Protein 2WAG (pdb70)

Structure (mmCIF, N/CA/C/O backbone):
data_2WAG
#
_entry.id   2WAG
#
_cell.length_a   100.522
_cell.length_b   100.521
_cell.length_c   106.720
_cell.angle_alpha   90.00
_cell.angle_beta   90.00
_cell.angle_gamma   120.00
#
_symmetry.space_group_name_H-M   'P 61 2 2'
#
loop_
_entity.id
_entity.type
_entity.pdbx_description
1 polymer 'LYSOZYME, PUTATIVE'
2 non-polymer 'POLYETHYLENE GLYCOL (N=34)'
3 non-polymer 'SULFATE ION'
4 non-polymer GLYCEROL
5 non-polymer 'MAGNESIUM ION'
6 water water
#
loop_
_atom_site.group_PDB
_atom_site.id
_atom_site.type_symbol
_atom_site.label_atom_id
_atom_site.label_alt_id
_atom_site.label_comp_id
_atom_site.label_asym_id
_atom_site.label_entity_id
_atom_site.label_seq_id
_atom_site.pdbx_PDB_ins_code
_atom_site.Cartn_x
_atom_site.Cartn_y
_atom_site.Cartn_z
_atom_site.occupancy
_atom_site.B_iso_or_equiv
_atom_site.auth_seq_id
_atom_site.auth_comp_id
_atom_site.auth_asym_id
_atom_site.auth_atom_id
_atom_site.pdbx_PDB_model_num
ATOM 1 N N . GLY A 1 2 ? 19.211 30.929 27.191 1.00 9.37 2 GLY A N 1
ATOM 2 C CA . GLY A 1 2 ? 18.113 30.060 27.688 1.00 9.36 2 GLY A CA 1
ATOM 3 C C . GLY A 1 2 ? 16.817 30.545 27.090 1.00 9.03 2 GLY A C 1
ATOM 4 O O . GLY A 1 2 ? 16.810 31.416 26.207 1.00 11.02 2 GLY A O 1
ATOM 5 N N . SER A 1 3 ? 15.722 29.974 27.557 1.00 8.47 3 SER A N 1
ATOM 6 C CA . SER A 1 3 ? 14.431 30.174 26.902 1.00 8.70 3 SER A CA 1
ATOM 7 C C . SER A 1 3 ? 13.433 30.827 27.833 1.00 8.90 3 SER A C 1
ATOM 8 O O . SER A 1 3 ? 13.230 30.334 28.959 1.00 9.95 3 SER A O 1
ATOM 11 N N . SER A 1 4 ? 12.788 31.892 27.361 1.00 8.66 4 SER A N 1
ATOM 12 C CA . SER A 1 4 ? 11.681 32.512 28.083 1.00 8.61 4 SER A CA 1
ATOM 13 C C . SER A 1 4 ? 10.355 31.895 27.667 1.00 8.84 4 SER A C 1
ATOM 14 O O . SER A 1 4 ? 10.194 31.475 26.511 1.00 9.71 4 SER A O 1
ATOM 17 N N . HIS A 1 5 ? 9.369 31.885 28.573 1.00 9.22 5 HIS A N 1
ATOM 18 C CA . HIS A 1 5 ? 8.010 31.505 28.167 1.00 10.15 5 HIS A CA 1
ATOM 19 C C . HIS A 1 5 ? 7.294 32.628 27.444 1.00 11.01 5 HIS A C 1
ATOM 20 O O . HIS A 1 5 ? 6.256 32.381 26.842 1.00 12.57 5 HIS A O 1
ATOM 27 N N . HIS A 1 6 ? 7.839 33.839 27.484 1.00 10.70 6 HIS A N 1
ATOM 28 C CA . HIS A 1 6 ? 7.271 34.946 26.702 1.00 11.79 6 HIS A CA 1
ATOM 29 C C . HIS A 1 6 ? 7.630 34.802 25.238 1.00 12.83 6 HIS A C 1
ATOM 30 O O . HIS A 1 6 ? 8.668 34.243 24.899 1.00 15.02 6 HIS A O 1
ATOM 37 N N . HIS A 1 7 ? 6.788 35.353 24.377 1.00 13.65 7 HIS A N 1
ATOM 38 C CA . HIS A 1 7 ? 7.060 35.363 22.950 1.00 14.11 7 HIS A CA 1
ATOM 39 C C . HIS A 1 7 ? 7.171 36.792 22.453 1.00 13.96 7 HIS A C 1
ATOM 40 O O . HIS A 1 7 ? 6.564 37.718 22.990 1.00 15.83 7 HIS A O 1
ATOM 47 N N . HIS A 1 8 ? 7.938 36.973 21.385 1.00 12.93 8 HIS A N 1
ATOM 48 C CA . HIS A 1 8 ? 7.966 38.249 20.687 1.00 12.28 8 HIS A CA 1
ATOM 49 C C . HIS A 1 8 ? 6.848 38.171 19.646 1.00 12.87 8 HIS A C 1
ATOM 50 O O . HIS A 1 8 ? 6.709 37.172 18.932 1.00 13.56 8 HIS A O 1
ATOM 57 N N . HIS A 1 9 ? 6.016 39.198 19.612 1.00 13.70 9 HIS A N 1
ATOM 58 C CA . HIS A 1 9 ? 4.857 39.207 18.716 1.00 13.53 9 HIS A CA 1
ATOM 59 C C . HIS A 1 9 ? 5.048 40.225 17.610 1.00 13.70 9 HIS A C 1
ATOM 60 O O . HIS A 1 9 ? 5.833 41.168 17.751 1.00 15.94 9 HIS A O 1
ATOM 67 N N . HIS A 1 10 ? 4.349 40.035 16.501 1.00 12.95 10 HIS A N 1
ATOM 68 C CA . HIS A 1 10 ? 4.366 41.070 15.473 1.00 12.45 10 HIS A CA 1
ATOM 69 C C . HIS A 1 10 ? 3.459 42.241 15.864 1.00 12.77 10 HIS A C 1
ATOM 70 O O . HIS A 1 10 ? 2.498 42.085 16.625 1.00 13.79 10 HIS A O 1
ATOM 77 N N . MET A 1 11 ? 3.781 43.421 15.354 1.00 12.34 11 MET A N 1
ATOM 78 C CA . MET A 1 11 ? 2.943 44.606 15.557 1.00 12.83 11 MET A CA 1
ATOM 79 C C . MET A 1 11 ? 1.567 44.348 14.963 1.00 13.1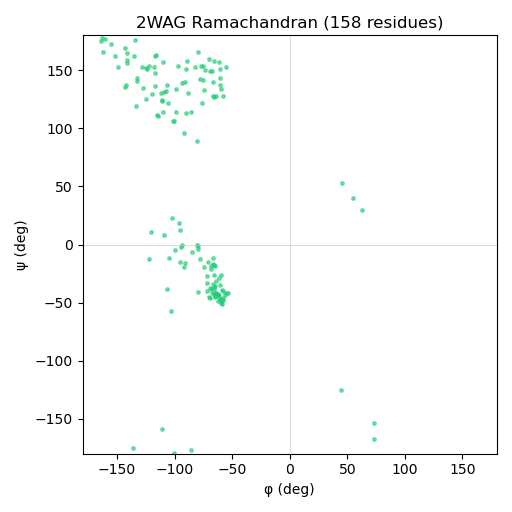4 11 MET A C 1
ATOM 80 O O . MET A 1 11 ? 1.422 43.696 13.925 1.00 13.47 11 MET A O 1
ATOM 85 N N . ASP A 1 12 ? 0.545 44.869 15.634 1.00 14.38 12 ASP A N 1
ATOM 86 C CA . ASP A 1 12 ? -0.833 44.571 15.256 1.00 15.48 12 ASP A CA 1
ATOM 87 C C . ASP A 1 12 ? -1.197 45.026 13.842 1.00 15.20 12 ASP A C 1
ATOM 88 O O . ASP A 1 12 ? -2.043 44.419 13.201 1.00 16.85 12 ASP A O 1
ATOM 93 N N . ARG A 1 13 ? -0.557 46.083 13.347 1.00 14.75 13 ARG A N 1
ATOM 94 C CA . ARG A 1 13 ? -0.893 46.603 12.018 1.00 14.66 13 ARG A CA 1
ATOM 95 C C . ARG A 1 13 ? -0.570 45.654 10.859 1.00 14.67 13 ARG A C 1
ATOM 96 O O . ARG A 1 13 ? -1.050 45.865 9.746 1.00 16.55 13 ARG A O 1
ATOM 104 N N . TYR A 1 14 ? 0.276 44.649 11.095 1.00 13.37 14 TYR A N 1
ATOM 105 C CA . TYR A 1 14 ? 0.644 43.718 10.039 1.00 13.21 14 TYR A CA 1
ATOM 106 C C . TYR A 1 14 ? -0.164 42.455 10.196 1.00 14.06 14 TYR A C 1
ATOM 107 O O . TYR A 1 14 ? 0.107 41.647 11.090 1.00 16.04 14 TYR A O 1
ATOM 116 N N . GLU A 1 15 ? -1.144 42.267 9.325 1.00 13.28 15 GLU A N 1
ATOM 117 C CA . GLU A 1 15 ? -2.039 41.132 9.443 1.00 13.76 15 GLU A CA 1
ATOM 118 C C . GLU A 1 15 ? -1.755 39.945 8.555 1.00 12.42 15 GLU A C 1
ATOM 119 O O . GLU A 1 15 ? -2.447 38.944 8.643 1.00 14.34 15 GLU A O 1
ATOM 125 N N . ILE A 1 16 ? -0.781 40.050 7.665 1.00 10.44 16 ILE A N 1
ATOM 126 C CA . ILE A 1 16 ? -0.454 38.971 6.757 1.00 10.32 16 ILE A CA 1
ATOM 127 C C . ILE A 1 16 ? 0.790 38.260 7.296 1.00 9.08 16 ILE A C 1
ATOM 128 O O . ILE A 1 16 ? 1.913 38.779 7.223 1.00 9.26 16 ILE A O 1
ATOM 133 N N . LYS A 1 17 ? 0.566 37.064 7.838 1.00 8.60 17 LYS A N 1
ATOM 134 C CA A LYS A 1 17 ? 1.560 36.284 8.571 0.50 9.00 17 LYS A CA 1
ATOM 135 C CA B LYS A 1 17 ? 1.667 36.355 8.473 0.50 8.76 17 LYS A CA 1
ATOM 136 C C . LYS A 1 17 ? 1.955 35.037 7.785 1.00 8.55 17 LYS A C 1
ATOM 137 O O . LYS A 1 17 ? 1.136 34.497 7.033 1.00 9.72 17 LYS A O 1
ATOM 148 N N . GLY A 1 18 ? 3.171 34.546 7.987 1.00 7.69 18 GLY A N 1
ATOM 149 C CA . GLY A 1 18 ? 3.595 33.325 7.308 1.00 7.60 18 GLY A CA 1
ATOM 150 C C . GLY A 1 18 ? 4.820 32.721 7.935 1.00 7.21 18 GLY A C 1
ATOM 151 O O . GLY A 1 18 ? 5.406 33.292 8.839 1.00 8.91 18 GLY A O 1
ATOM 152 N N . VAL A 1 19 ? 5.204 31.575 7.440 1.00 7.62 19 VAL A N 1
ATOM 153 C CA . VAL A 1 19 ? 6.316 30.846 8.018 1.00 7.85 19 VAL A CA 1
ATOM 154 C C . VAL A 1 19 ? 7.485 30.705 7.062 1.00 7.03 19 VAL A C 1
ATOM 155 O O . VAL A 1 19 ? 7.338 30.907 5.914 1.00 7.76 19 VAL A O 1
ATOM 159 N N . ASP A 1 20 ? 8.642 30.363 7.630 1.00 7.19 20 ASP A N 1
ATOM 160 C CA . ASP A 1 20 ? 9.743 29.858 6.809 1.00 7.08 20 ASP A CA 1
ATOM 161 C C . ASP A 1 20 ? 10.256 28.621 7.510 1.00 6.94 20 ASP A C 1
ATOM 162 O O . ASP A 1 20 ? 10.271 28.587 8.739 1.00 8.16 20 ASP A O 1
ATOM 167 N N . VAL A 1 21 ? 10.601 27.603 6.732 1.00 7.32 21 VAL A N 1
ATOM 168 C CA . VAL A 1 21 ? 11.001 26.321 7.284 1.00 8.07 21 VAL A CA 1
ATOM 169 C C . VAL A 1 21 ? 12.145 25.705 6.503 1.00 7.68 21 VAL A C 1
ATOM 170 O O . VAL A 1 21 ? 12.359 26.025 5.321 1.00 7.88 21 VAL A O 1
ATOM 174 N N . ALA A 1 22 ? 12.851 24.798 7.172 1.00 7.48 22 ALA A N 1
ATOM 175 C CA . ALA A 1 22 ? 13.861 23.939 6.566 1.00 8.05 22 ALA A CA 1
ATOM 176 C C . ALA A 1 22 ? 13.637 22.544 7.123 1.00 8.96 22 ALA A C 1
ATOM 177 O O . ALA A 1 22 ? 12.670 22.304 7.876 1.00 8.77 22 ALA A O 1
ATOM 179 N N . SER A 1 23 ? 14.520 21.610 6.780 1.00 9.24 23 SER A N 1
ATOM 180 C CA . SER A 1 23 ? 14.309 20.240 7.235 1.00 10.02 23 SER A CA 1
ATOM 181 C C . SER A 1 23 ? 14.280 20.126 8.757 1.00 9.79 23 SER A C 1
ATOM 182 O O . SER A 1 23 ? 13.650 19.215 9.282 1.00 10.82 23 SER A O 1
ATOM 185 N N . TYR A 1 24 ? 14.940 21.056 9.455 1.00 9.67 24 TYR A N 1
ATOM 186 C CA . TYR A 1 24 ? 15.050 21.000 10.930 1.00 10.00 24 TYR A CA 1
ATOM 187 C C . TYR A 1 24 ? 13.702 21.153 11.601 1.00 9.89 24 TYR A C 1
ATOM 188 O O . TYR A 1 24 ? 13.577 20.817 12.768 1.00 11.12 24 TYR A O 1
ATOM 197 N N . GLN A 1 25 ? 12.707 21.681 10.886 1.00 9.51 25 GLN A N 1
ATOM 198 C CA . GLN A 1 25 ? 11.353 21.788 11.418 1.00 9.50 25 GLN A CA 1
ATOM 199 C C . GLN A 1 25 ? 10.586 20.461 11.325 1.00 10.75 25 GLN A C 1
ATOM 200 O O . GLN A 1 25 ? 9.433 20.380 11.756 1.00 13.17 25 GLN A O 1
ATOM 206 N N . GLY A 1 26 ? 11.198 19.438 10.726 1.00 11.16 26 GLY A N 1
ATOM 207 C CA . GLY A 1 26 ? 10.587 18.101 10.709 1.00 12.59 26 GLY A CA 1
ATOM 208 C C . GLY A 1 26 ? 9.402 18.004 9.766 1.00 12.90 26 GLY A C 1
ATOM 209 O O . GLY A 1 26 ? 9.322 18.719 8.764 1.00 13.04 26 GLY A O 1
ATOM 210 N N . ASP A 1 27 ? 8.497 17.084 10.075 1.00 13.87 27 ASP A N 1
ATOM 211 C CA A ASP A 1 27 ? 7.314 16.813 9.268 0.50 14.75 27 ASP A CA 1
ATOM 212 C CA B ASP A 1 27 ? 7.309 16.832 9.261 0.50 15.05 27 ASP A CA 1
ATOM 213 C C . ASP A 1 27 ? 6.263 17.890 9.535 1.00 14.96 27 ASP A C 1
ATOM 214 O O . ASP A 1 27 ? 5.722 17.983 10.635 1.00 17.68 27 ASP A O 1
ATOM 223 N N . ILE A 1 28 ? 5.971 18.692 8.528 1.00 13.41 28 ILE A N 1
ATOM 224 C CA A ILE A 1 28 ? 5.029 19.779 8.689 0.50 13.17 28 ILE A CA 1
ATOM 225 C CA B ILE A 1 28 ? 5.040 19.802 8.654 0.50 13.11 28 ILE A CA 1
ATOM 226 C C . ILE A 1 28 ? 3.665 19.406 8.145 1.00 13.15 28 ILE A C 1
ATOM 227 O O . ILE A 1 28 ? 3.545 18.873 7.039 1.00 13.37 28 ILE A O 1
ATOM 236 N N . ASP A 1 29 ? 2.635 19.678 8.942 1.00 13.25 29 ASP A N 1
ATOM 237 C CA . ASP A 1 29 ? 1.266 19.486 8.515 1.00 13.43 29 ASP A CA 1
ATOM 238 C C . ASP A 1 29 ? 0.828 20.825 7.915 1.00 12.20 29 ASP A C 1
ATOM 239 O O . ASP A 1 29 ? 0.426 21.748 8.631 1.00 12.03 29 ASP A O 1
ATOM 244 N N . TRP A 1 30 ? 0.936 20.938 6.598 1.00 11.30 30 TRP A N 1
ATOM 245 C CA . TRP A 1 30 ? 0.692 22.217 5.935 1.00 10.38 30 TRP A CA 1
ATOM 246 C C . TRP A 1 30 ? -0.763 22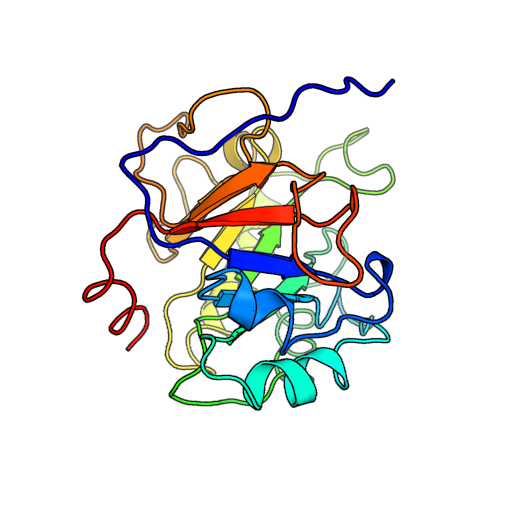.641 6.034 1.00 10.80 30 TRP A C 1
ATOM 247 O O . TRP A 1 30 ? -1.058 23.831 6.169 1.00 11.05 30 TRP A O 1
ATOM 258 N N . ARG A 1 31 ? -1.677 21.678 6.012 1.00 12.04 31 ARG A N 1
ATOM 259 C CA A ARG A 1 31 ? -3.088 22.027 6.164 0.50 11.72 31 ARG A CA 1
ATOM 260 C CA B ARG A 1 31 ? -3.086 22.022 6.164 0.50 12.21 31 ARG A CA 1
ATOM 261 C C . ARG A 1 31 ? -3.361 22.633 7.543 1.00 11.88 31 ARG A C 1
ATOM 262 O O . ARG A 1 31 ? -4.192 23.530 7.684 1.00 11.63 31 ARG A O 1
ATOM 277 N N . GLU A 1 32 ? -2.656 22.155 8.562 1.00 11.42 32 GLU A N 1
ATOM 278 C CA . GLU A 1 32 ? -2.815 22.702 9.895 1.00 11.61 32 GLU A CA 1
ATOM 279 C C . GLU A 1 32 ? -2.266 24.119 10.013 1.00 10.79 32 GLU A C 1
ATOM 280 O O . GLU A 1 32 ? -2.857 24.978 10.688 1.00 11.18 32 GLU A O 1
ATOM 286 N N . LEU A 1 33 ? -1.145 24.396 9.340 1.00 10.27 33 LEU A N 1
ATOM 287 C CA . LEU A 1 33 ? -0.651 25.784 9.302 1.00 10.10 33 LEU A CA 1
ATOM 288 C C . LEU A 1 33 ? -1.629 26.702 8.588 1.00 9.85 33 LEU A C 1
ATOM 289 O O . LEU A 1 33 ? -1.866 27.847 9.012 1.00 10.03 33 LEU A O 1
ATOM 294 N N . GLU A 1 34 ? -2.184 26.217 7.483 1.00 9.57 34 GLU A N 1
ATOM 295 C CA . GLU A 1 34 ? -3.166 26.998 6.748 1.00 9.79 34 GLU A CA 1
ATOM 296 C C . GLU A 1 34 ? -4.361 27.364 7.648 1.00 9.33 34 GLU A C 1
ATOM 297 O O . GLU A 1 34 ? -4.861 28.482 7.605 1.00 9.93 34 GLU A O 1
ATOM 303 N N . LYS A 1 35 ? -4.775 26.412 8.483 1.00 8.59 35 LYS A N 1
ATOM 304 C CA . LYS A 1 35 ? -5.862 26.624 9.445 1.00 8.49 35 LYS A CA 1
ATOM 305 C C . LYS A 1 35 ? -5.564 27.625 10.549 1.00 8.24 35 LYS A C 1
ATOM 306 O O . LYS A 1 35 ? -6.481 28.052 11.233 1.00 9.39 35 LYS A O 1
ATOM 312 N N . GLN A 1 36 ? -4.302 28.034 10.685 1.00 8.91 36 GLN A N 1
ATOM 313 C CA . GLN A 1 36 ? -3.910 29.055 11.637 1.00 10.11 36 GLN A CA 1
ATOM 314 C C . GLN A 1 36 ? -3.678 30.394 10.997 1.00 9.04 36 GLN A C 1
ATOM 315 O O . GLN A 1 36 ? -2.988 31.211 11.548 1.00 9.61 36 GLN A O 1
ATOM 321 N N . ASN A 1 37 ? -4.276 30.604 9.831 1.00 8.90 37 ASN A N 1
ATOM 322 C CA . ASN A 1 37 ? -4.194 31.839 9.079 1.00 9.55 37 ASN A CA 1
ATOM 323 C C . ASN A 1 37 ? -2.772 32.146 8.652 1.00 9.22 37 ASN A C 1
ATOM 324 O O . ASN A 1 37 ? -2.415 33.289 8.531 1.00 10.54 37 ASN A O 1
ATOM 329 N N . MET A 1 38 ? -1.958 31.139 8.445 1.00 8.53 38 MET A N 1
ATOM 330 C CA . MET A 1 38 ? -0.666 31.381 7.794 1.00 8.77 38 MET A CA 1
ATOM 331 C C . MET A 1 38 ? -0.933 31.566 6.306 1.00 9.18 38 MET A C 1
ATOM 332 O O . MET A 1 38 ? -1.482 30.669 5.646 1.00 10.97 38 MET A O 1
ATOM 337 N N . LYS A 1 39 ? -0.544 32.719 5.770 1.00 8.39 39 LYS A N 1
ATOM 338 C CA . LYS A 1 39 ? -0.856 33.053 4.384 1.00 9.41 39 LYS A CA 1
ATOM 339 C C . LYS A 1 39 ? 0.244 32.725 3.408 1.00 8.46 39 LYS A C 1
ATOM 340 O O . LYS A 1 39 ? 0.017 32.719 2.195 1.00 9.79 39 LYS A O 1
ATOM 346 N N . PHE A 1 40 ? 1.444 32.481 3.921 1.00 8.31 40 PHE A N 1
ATOM 347 C CA . PHE A 1 40 ? 2.579 32.209 3.046 1.00 8.37 40 PHE A CA 1
ATOM 348 C C . PHE A 1 40 ? 3.585 31.327 3.740 1.00 8.14 40 PHE A C 1
ATOM 349 O O . PHE A 1 40 ? 3.605 31.215 4.974 1.00 8.62 40 PHE A O 1
ATOM 357 N N . ALA A 1 41 ? 4.442 30.733 2.931 1.00 8.41 41 ALA A N 1
ATOM 358 C CA . ALA A 1 41 ? 5.558 29.936 3.373 1.00 8.47 41 ALA A CA 1
ATOM 359 C C . ALA A 1 41 ? 6.761 30.160 2.458 1.00 8.18 41 ALA A C 1
ATOM 360 O O . ALA A 1 41 ? 6.620 30.169 1.300 1.00 9.13 41 ALA A O 1
ATOM 362 N N . PHE A 1 42 ? 7.918 30.333 3.047 1.00 7.55 42 PHE A N 1
ATOM 363 C CA . PHE A 1 42 ? 9.178 30.236 2.311 1.00 7.65 42 PHE A CA 1
ATOM 364 C C . PHE A 1 42 ? 9.905 28.984 2.792 1.00 7.31 42 PHE A C 1
ATOM 365 O O . PHE A 1 42 ? 10.141 28.820 3.995 1.00 8.85 42 PHE A O 1
ATOM 373 N N . ILE A 1 43 ? 10.228 28.094 1.860 1.00 7.26 43 ILE A N 1
ATOM 374 C CA . ILE A 1 43 ? 10.761 26.793 2.177 1.00 8.03 43 ILE A CA 1
ATOM 375 C C . ILE A 1 43 ? 12.205 26.706 1.728 1.00 7.35 43 ILE A C 1
ATOM 376 O O . ILE A 1 43 ? 12.518 27.042 0.588 1.00 7.41 43 ILE A O 1
ATOM 381 N N . LYS A 1 44 ? 13.113 26.259 2.596 1.00 7.44 44 LYS A N 1
ATOM 382 C CA . LYS A 1 44 ? 14.511 26.116 2.169 1.00 6.99 44 LYS A CA 1
ATOM 383 C C . LYS A 1 44 ? 14.627 25.063 1.071 1.00 7.27 44 LYS A C 1
ATOM 384 O O . LYS A 1 44 ? 14.151 23.934 1.249 1.00 7.84 44 LYS A O 1
ATOM 390 N N . ALA A 1 45 ? 15.265 25.435 -0.047 1.00 7.38 45 ALA A N 1
ATOM 391 C CA . ALA A 1 45 ? 15.549 24.494 -1.123 1.00 7.30 45 ALA A CA 1
ATOM 392 C C . ALA A 1 45 ? 17.002 24.071 -1.122 1.00 7.70 45 ALA A C 1
ATOM 393 O O . ALA A 1 45 ? 17.298 22.879 -1.078 1.00 9.55 45 ALA A O 1
ATOM 395 N N . THR A 1 46 ? 17.899 25.039 -1.213 1.00 7.76 46 THR A N 1
ATOM 396 C CA . THR A 1 46 ? 19.300 24.774 -1.504 1.00 7.56 46 THR A CA 1
ATOM 397 C C . THR A 1 46 ? 20.202 25.579 -0.580 1.00 7.48 46 THR A C 1
ATOM 398 O O . THR A 1 46 ? 19.788 26.600 0.036 1.00 7.37 46 THR A O 1
ATOM 402 N N . GLU A 1 47 ? 21.457 25.143 -0.504 1.00 8.68 47 GLU A N 1
ATOM 403 C CA . GLU A 1 47 ? 22.494 25.893 0.180 1.00 8.79 47 GLU A CA 1
ATOM 404 C C . GLU A 1 47 ? 23.785 25.752 -0.596 1.00 8.93 47 GLU A C 1
ATOM 405 O O . GLU A 1 47 ? 24.116 24.657 -1.064 1.00 9.68 47 GLU A O 1
ATOM 411 N N . GLY A 1 48 ? 24.510 26.852 -0.746 1.00 8.83 48 GLY A N 1
ATOM 412 C CA . GLY A 1 48 ? 25.787 26.813 -1.456 1.00 9.54 48 GLY A CA 1
ATOM 413 C C . GLY A 1 48 ? 25.678 26.237 -2.849 1.00 10.57 48 GLY A C 1
ATOM 414 O O . GLY A 1 48 ? 24.669 26.387 -3.528 1.00 11.74 48 GLY A O 1
ATOM 415 N N A SER A 1 49 ? 26.722 25.571 -3.320 0.50 10.67 49 SER A N 1
ATOM 416 N N B SER A 1 49 ? 26.747 25.533 -3.225 0.50 11.49 49 SER A N 1
ATOM 417 C CA A SER A 1 49 ? 26.696 25.206 -4.730 0.50 10.75 49 SER A CA 1
ATOM 418 C CA B SER A 1 49 ? 26.989 25.049 -4.580 0.50 12.40 49 SER A CA 1
ATOM 419 C C A SER A 1 49 ? 26.316 23.733 -4.936 0.50 11.35 49 SER A C 1
ATOM 420 C C B SER A 1 49 ? 26.313 23.748 -4.909 0.50 12.25 49 SER A C 1
ATOM 421 O O A SER A 1 49 ? 26.233 23.307 -6.074 0.50 11.68 49 SER A O 1
ATOM 422 O O B SER A 1 49 ? 26.100 23.434 -6.088 0.50 12.63 49 SER A O 1
ATOM 427 N N . ALA A 1 50 ? 26.017 22.975 -3.878 1.00 11.96 50 ALA A N 1
ATOM 428 C CA . ALA A 1 50 ? 25.662 21.578 -4.081 1.00 12.13 50 ALA A CA 1
ATOM 429 C C . ALA A 1 50 ? 24.650 20.962 -3.109 1.00 11.96 50 ALA A C 1
ATOM 430 O O . ALA A 1 50 ? 24.180 19.844 -3.317 1.00 12.81 50 ALA A O 1
ATOM 432 N N . PHE A 1 51 ? 24.265 21.692 -2.064 1.00 11.71 51 PHE A N 1
ATOM 433 C CA . PHE A 1 51 ? 23.422 21.102 -1.042 1.00 11.16 51 PHE A CA 1
ATOM 434 C C . PHE A 1 51 ? 21.926 21.293 -1.330 1.00 10.25 51 PHE A C 1
ATOM 435 O O . PHE A 1 51 ? 21.506 22.364 -1.778 1.00 10.22 51 PHE A O 1
ATOM 443 N N . VAL A 1 52 ? 21.137 20.255 -1.058 1.00 9.79 52 VAL A N 1
ATOM 444 C CA . VAL A 1 52 ? 19.681 20.285 -1.198 1.00 9.71 52 VAL A CA 1
ATOM 445 C C . VAL A 1 52 ? 19.045 19.888 0.134 1.00 9.35 52 VAL A C 1
ATOM 446 O O . VAL A 1 52 ? 19.352 18.824 0.690 1.00 10.48 52 VAL A O 1
ATOM 450 N N . ASP A 1 53 ? 18.171 20.742 0.656 1.00 8.99 53 ASP A N 1
ATOM 451 C CA . ASP A 1 53 ? 17.469 20.443 1.903 1.00 9.32 53 ASP A CA 1
ATOM 452 C C . ASP A 1 53 ? 16.659 19.151 1.735 1.00 10.03 53 ASP A C 1
ATOM 453 O O . ASP A 1 53 ? 15.964 18.974 0.727 1.00 9.97 53 ASP A O 1
ATOM 458 N N . LYS A 1 54 ? 16.743 18.250 2.709 1.00 11.37 54 LYS A N 1
ATOM 459 C CA . LYS A 1 54 ? 16.162 16.929 2.516 1.00 12.36 54 LYS A CA 1
ATOM 460 C C . LYS A 1 54 ? 14.646 16.926 2.457 1.00 11.98 54 LYS A C 1
ATOM 461 O O . LYS A 1 54 ? 14.059 15.973 1.952 1.00 12.99 54 LYS A O 1
ATOM 467 N N . TYR A 1 55 ? 14.003 17.987 2.945 1.00 11.40 55 TYR A N 1
ATOM 468 C CA . TYR A 1 55 ? 12.548 18.036 2.916 1.00 11.57 55 TYR A CA 1
ATOM 469 C C . TYR A 1 55 ? 12.023 19.056 1.910 1.00 10.52 55 TYR A C 1
ATOM 470 O O . TYR A 1 55 ? 10.815 19.280 1.849 1.00 10.70 55 TYR A O 1
ATOM 479 N N . PHE A 1 56 ? 12.899 19.641 1.084 1.00 9.88 56 PHE A N 1
ATOM 480 C CA . PHE A 1 56 ? 12.395 20.645 0.141 1.00 9.70 56 PHE A CA 1
ATOM 481 C C . PHE A 1 56 ? 11.303 20.106 -0.792 1.00 10.41 56 PHE A C 1
ATOM 482 O O . PHE A 1 56 ? 10.244 20.706 -0.947 1.00 10.29 56 PHE A O 1
ATOM 490 N N A SER A 1 57 ? 11.584 18.966 -1.409 0.50 10.53 57 SER A N 1
ATOM 491 N N B SER A 1 57 ? 11.558 18.975 -1.430 0.50 10.53 57 SER A N 1
ATOM 492 C CA A SER A 1 57 ? 10.664 18.413 -2.390 0.50 11.87 57 SER A CA 1
ATOM 493 C CA B SER A 1 57 ? 10.600 18.513 -2.429 0.50 11.75 57 SER A CA 1
ATOM 494 C C A SER A 1 57 ? 9.299 18.184 -1.760 0.50 12.02 57 SER A C 1
ATOM 495 C C B SER A 1 57 ? 9.259 18.130 -1.793 0.50 12.03 57 SER A C 1
ATOM 496 O O A SER A 1 57 ? 8.282 18.620 -2.295 0.50 12.56 57 SER A O 1
ATOM 497 O O B SER A 1 57 ? 8.206 18.408 -2.359 0.50 12.81 57 SER A O 1
ATOM 502 N N . LYS A 1 58 ? 9.296 17.509 -0.615 1.00 12.09 58 LYS A N 1
ATOM 503 C CA . LYS A 1 58 ? 8.067 17.173 0.105 1.00 13.04 58 LYS A CA 1
ATOM 504 C C . LYS A 1 58 ? 7.333 18.440 0.554 1.00 12.02 58 LYS A C 1
ATOM 505 O O . LYS A 1 58 ? 6.113 18.560 0.387 1.00 12.34 58 LYS A O 1
ATOM 511 N N . ASN A 1 59 ? 8.074 19.390 1.131 1.00 10.74 59 ASN A N 1
ATOM 512 C CA . ASN A 1 59 ? 7.443 20.618 1.593 1.00 10.31 59 ASN A CA 1
ATOM 513 C C . ASN A 1 59 ? 6.859 21.418 0.438 1.00 9.57 59 ASN A C 1
ATOM 514 O O . ASN A 1 59 ? 5.759 21.966 0.536 1.00 10.23 59 ASN A O 1
ATOM 519 N N . TRP A 1 60 ? 7.604 21.503 -0.662 1.00 10.63 60 TRP A N 1
ATOM 520 C CA . TRP A 1 60 ? 7.106 22.251 -1.809 1.00 10.79 60 TRP A CA 1
ATOM 521 C C . TRP A 1 60 ? 5.801 21.654 -2.320 1.00 11.76 60 TRP A C 1
ATOM 522 O O . TRP A 1 60 ? 4.820 22.364 -2.537 1.00 12.15 60 TRP A O 1
ATOM 533 N N . THR A 1 61 ? 5.786 20.342 -2.486 1.00 12.32 61 THR A N 1
ATOM 534 C CA . THR A 1 61 ? 4.585 19.686 -2.986 1.00 13.98 61 THR A CA 1
ATOM 535 C C . THR A 1 61 ? 3.426 19.905 -2.010 1.00 13.33 61 THR A C 1
ATOM 536 O O . THR A 1 61 ? 2.325 20.294 -2.403 1.00 13.79 61 THR A O 1
ATOM 540 N N . ASN A 1 62 ? 3.662 19.670 -0.728 1.00 12.59 62 ASN A N 1
ATOM 541 C CA . ASN A 1 62 ? 2.542 19.703 0.216 1.00 12.75 62 ASN A CA 1
ATOM 542 C C . ASN A 1 62 ? 2.048 21.121 0.451 1.00 11.95 62 ASN A C 1
ATOM 543 O O . ASN A 1 62 ? 0.833 21.362 0.533 1.00 12.70 62 ASN A O 1
ATOM 548 N N . ALA A 1 63 ? 2.967 22.082 0.545 1.00 11.19 63 ALA A N 1
ATOM 549 C CA . ALA A 1 63 ? 2.525 23.447 0.794 1.00 11.03 63 ALA A CA 1
ATOM 550 C C . ALA A 1 63 ? 1.728 23.973 -0.393 1.00 11.23 63 ALA A C 1
ATOM 551 O O . ALA A 1 63 ? 0.754 24.690 -0.238 1.00 11.55 63 ALA A O 1
ATOM 553 N N . ASN A 1 64 ? 2.130 23.586 -1.597 1.00 11.80 64 ASN A N 1
ATOM 554 C CA . ASN A 1 64 ? 1.450 24.062 -2.800 1.00 12.12 64 ASN A CA 1
ATOM 555 C C . ASN A 1 64 ? 0.058 23.469 -2.986 1.00 13.53 64 ASN A C 1
ATOM 556 O O . ASN A 1 64 ? -0.717 23.996 -3.783 1.00 15.16 64 ASN A O 1
ATOM 561 N N . LYS A 1 65 ? -0.256 22.400 -2.255 1.00 13.96 65 LYS A N 1
ATOM 562 C CA . LYS A 1 65 ? -1.629 21.847 -2.281 1.00 14.70 65 LYS A CA 1
ATOM 563 C C . LYS A 1 65 ? -2.610 22.717 -1.501 1.00 14.19 65 LYS A C 1
ATOM 564 O O . LYS A 1 65 ? -3.829 22.591 -1.668 1.00 15.92 65 LYS A O 1
ATOM 570 N N . THR A 1 66 ? -2.088 23.566 -0.620 1.00 13.02 66 THR A N 1
ATOM 571 C CA . THR A 1 66 ? -2.931 24.470 0.159 1.00 12.32 66 THR A CA 1
ATOM 572 C C . THR A 1 66 ? -3.206 25.743 -0.639 1.00 12.35 66 THR A C 1
ATOM 573 O O . THR A 1 66 ? -2.738 25.887 -1.782 1.00 14.08 66 THR A O 1
ATOM 577 N N . SER A 1 67 ? -3.906 26.688 -0.022 1.00 12.66 67 SER A N 1
ATOM 578 C CA A SER A 1 67 ? -4.179 28.006 -0.587 0.50 12.75 67 SER A CA 1
ATOM 579 C CA B SER A 1 67 ? -4.113 27.972 -0.677 0.50 13.07 67 SER A CA 1
ATOM 580 C C . SER A 1 67 ? -3.080 29.025 -0.262 1.00 12.01 67 SER A C 1
ATOM 581 O O . SER A 1 67 ? -3.199 30.187 -0.624 1.00 13.43 67 SER A O 1
ATOM 586 N N A MET A 1 68 ? -2.053 28.596 0.468 0.50 10.41 68 MET A N 1
ATOM 587 N N B MET A 1 68 ? -2.090 28.665 0.543 0.50 11.76 68 MET A N 1
ATOM 588 C CA A MET A 1 68 ? -0.986 29.522 0.868 0.50 9.32 68 MET A CA 1
ATOM 589 C CA B MET A 1 68 ? -1.117 29.695 0.889 0.50 11.71 68 MET A CA 1
ATOM 590 C C A MET A 1 68 ? -0.154 29.947 -0.321 0.50 9.35 68 MET A C 1
ATOM 591 C C B MET A 1 68 ? -0.286 30.021 -0.336 0.50 11.06 68 MET A C 1
ATOM 592 O O A MET A 1 68 ? 0.011 29.177 -1.265 0.50 9.85 68 MET A O 1
ATOM 593 O O B MET A 1 68 ? -0.278 29.277 -1.324 0.50 13.01 68 MET A O 1
ATOM 602 N N . ARG A 1 69 ? 0.395 31.155 -0.273 1.00 9.46 69 ARG A N 1
ATOM 603 C CA . ARG A 1 69 ? 1.375 31.548 -1.291 1.00 9.41 69 ARG A CA 1
ATOM 604 C C . ARG A 1 69 ? 2.710 30.945 -0.871 1.00 9.26 69 ARG A C 1
ATOM 605 O O . ARG A 1 69 ? 3.087 31.031 0.298 1.00 9.90 69 ARG A O 1
ATOM 613 N N . VAL A 1 70 ? 3.426 30.339 -1.816 1.00 8.96 70 VAL A N 1
ATOM 614 C CA . VAL A 1 70 ? 4.607 29.563 -1.471 1.00 8.99 70 VAL A CA 1
ATOM 615 C C . VAL A 1 70 ? 5.821 29.996 -2.288 1.00 8.46 70 VAL A C 1
ATOM 616 O O . VAL A 1 70 ? 5.728 30.188 -3.512 1.00 9.23 70 VAL A O 1
ATOM 620 N N . GLY A 1 71 ? 6.959 30.164 -1.614 1.00 8.55 71 GLY A N 1
ATOM 621 C CA . GLY A 1 71 ? 8.212 30.447 -2.284 1.00 8.75 71 GLY A CA 1
ATOM 622 C C . GLY A 1 71 ? 9.307 29.573 -1.705 1.00 8.33 71 GLY A C 1
ATOM 623 O O . GLY A 1 71 ? 9.097 28.835 -0.725 1.00 8.61 71 GLY A O 1
ATOM 624 N N . ALA A 1 72 ? 10.489 29.674 -2.298 1.00 7.80 72 ALA A N 1
ATOM 625 C CA . ALA A 1 72 ? 11.660 28.910 -1.845 1.00 7.84 72 ALA A CA 1
ATOM 626 C C . ALA A 1 72 ? 12.814 29.840 -1.557 1.00 7.35 72 ALA A C 1
ATOM 627 O O . ALA A 1 72 ? 12.927 30.901 -2.167 1.00 8.26 72 ALA A O 1
ATOM 629 N N . TYR A 1 73 ? 13.684 29.434 -0.635 1.00 7.14 73 TYR A N 1
ATOM 630 C CA . TYR A 1 73 ? 14.890 30.198 -0.375 1.00 6.36 73 TYR A CA 1
ATOM 631 C C . TYR A 1 73 ? 16.165 29.399 -0.573 1.00 6.19 73 TYR A C 1
ATOM 632 O O . TYR A 1 73 ? 16.188 28.166 -0.434 1.00 7.06 73 TYR A O 1
ATOM 641 N N . HIS A 1 74 ? 17.221 30.145 -0.893 1.00 6.48 74 HIS A N 1
ATOM 642 C CA . HIS A 1 74 ? 18.569 29.638 -0.998 1.00 6.68 74 HIS A CA 1
ATOM 643 C C . HIS A 1 74 ? 19.385 30.178 0.161 1.00 6.48 74 HIS A C 1
ATOM 644 O O . HIS A 1 74 ? 19.375 31.376 0.421 1.00 7.17 74 HIS A O 1
ATOM 651 N N . PHE A 1 75 ? 20.109 29.298 0.855 1.00 6.83 75 PHE A N 1
ATOM 652 C CA . PHE A 1 75 ? 20.995 29.755 1.909 1.00 6.75 75 PHE A CA 1
ATOM 653 C C . PHE A 1 75 ? 22.380 30.033 1.298 1.00 6.97 75 PHE A C 1
ATOM 654 O O . PHE A 1 75 ? 23.055 29.121 0.827 1.00 8.04 75 PHE A O 1
ATOM 662 N N . PHE A 1 76 ? 22.772 31.299 1.277 1.00 7.12 76 PHE A N 1
ATOM 663 C CA . PHE A 1 76 ? 23.993 31.737 0.608 1.00 7.37 76 PHE A CA 1
ATOM 664 C C . PHE A 1 76 ? 25.267 31.207 1.255 1.00 7.48 76 PHE A C 1
ATOM 665 O O . PHE A 1 76 ? 25.370 31.154 2.488 1.00 9.21 76 PHE A O 1
ATOM 673 N N . SER A 1 77 ? 26.228 30.826 0.418 1.00 7.72 77 SER A N 1
ATOM 674 C CA . SER A 1 77 ? 27.564 30.464 0.852 1.00 8.26 77 SER A CA 1
ATOM 675 C C . SER A 1 77 ? 28.548 31.565 0.486 1.00 8.42 77 SER A C 1
ATOM 676 O O . SER A 1 77 ? 28.511 32.108 -0.622 1.00 9.17 77 SER A O 1
ATOM 679 N N . PHE A 1 78 ? 29.448 31.890 1.404 1.00 8.87 78 PHE A N 1
ATOM 680 C CA . PHE A 1 78 ? 30.544 32.816 1.133 1.00 9.74 78 PHE A CA 1
ATOM 681 C C . PHE A 1 78 ? 31.700 32.158 0.390 1.00 10.61 78 PHE A C 1
ATOM 682 O O . PHE A 1 78 ? 32.679 32.832 0.073 1.00 11.62 78 PHE A O 1
ATOM 690 N N . ASP A 1 79 ? 31.585 30.860 0.103 1.00 9.94 79 ASP A N 1
ATOM 691 C CA . ASP A 1 79 ? 32.737 30.110 -0.393 1.00 11.88 79 ASP A CA 1
ATOM 692 C C . ASP A 1 79 ? 32.586 29.470 -1.752 1.00 12.18 79 ASP A C 1
ATOM 693 O O . ASP A 1 79 ? 33.446 28.685 -2.149 1.00 14.55 79 ASP A O 1
ATOM 698 N N . SER A 1 80 ? 31.521 29.805 -2.479 1.00 11.60 80 SER A N 1
ATOM 699 C CA . SER A 1 80 ? 31.416 29.393 -3.876 1.00 12.07 80 SER A CA 1
ATOM 700 C C . SER A 1 80 ? 30.811 30.498 -4.716 1.00 11.39 80 SER A C 1
ATOM 701 O O . SER A 1 80 ? 30.250 31.472 -4.196 1.00 11.28 80 SER A O 1
ATOM 704 N N . LYS A 1 81 ? 30.952 30.373 -6.028 1.00 12.18 81 LYS A N 1
ATOM 705 C CA . LYS A 1 81 ? 30.537 31.465 -6.907 1.00 13.16 81 LYS A CA 1
ATOM 706 C C . LYS A 1 81 ? 29.027 31.648 -6.951 1.00 12.63 81 LYS A C 1
ATOM 707 O O . LYS A 1 81 ? 28.269 30.689 -6.842 1.00 12.54 81 LYS A O 1
ATOM 713 N N . GLY A 1 82 ? 28.618 32.891 -7.157 1.00 12.06 82 GLY A N 1
ATOM 714 C CA . GLY A 1 82 ? 27.195 33.204 -7.295 1.00 11.51 82 GLY A CA 1
ATOM 715 C C . GLY A 1 82 ? 26.580 32.436 -8.444 1.00 11.25 82 GLY A C 1
ATOM 716 O O . GLY A 1 82 ? 25.456 31.968 -8.365 1.00 12.23 82 GLY A O 1
ATOM 717 N N . GLU A 1 83 ? 27.319 32.296 -9.545 1.00 11.97 83 GLU A N 1
ATOM 718 C CA . GLU A 1 83 ? 26.743 31.641 -10.704 1.00 12.99 83 GLU A CA 1
ATOM 719 C C . GLU A 1 83 ? 26.375 30.194 -10.398 1.00 12.18 83 GLU A C 1
ATOM 720 O O . GLU A 1 83 ? 25.317 29.719 -10.769 1.00 12.66 83 GLU A O 1
ATOM 726 N N . THR A 1 84 ? 27.267 29.482 -9.703 1.00 11.42 84 THR A N 1
ATOM 727 C CA A THR A 1 84 ? 27.025 28.099 -9.350 0.50 10.75 84 THR A CA 1
ATOM 728 C CA B THR A 1 84 ? 26.992 28.089 -9.392 0.50 11.70 84 THR A CA 1
ATOM 729 C C . THR A 1 84 ? 25.893 27.956 -8.321 1.00 10.97 84 THR A C 1
ATOM 730 O O . THR A 1 84 ? 25.089 27.041 -8.384 1.00 11.08 84 THR A O 1
ATOM 737 N N . GLN A 1 85 ? 25.839 28.898 -7.383 1.00 10.83 85 GLN A N 1
ATOM 738 C CA . GLN A 1 85 ? 24.746 28.886 -6.408 1.00 10.63 85 GLN A CA 1
ATOM 739 C C . GLN A 1 85 ? 23.393 29.138 -7.082 1.00 10.13 85 GLN A C 1
ATOM 740 O O . GLN A 1 85 ? 22.424 28.468 -6.763 1.00 10.46 85 GLN A O 1
ATOM 746 N N . ALA A 1 86 ? 23.340 30.090 -8.031 1.00 9.90 86 ALA A N 1
ATOM 747 C CA . ALA A 1 86 ? 22.099 30.338 -8.767 1.00 9.90 86 ALA A CA 1
ATOM 748 C C . ALA A 1 86 ? 21.681 29.107 -9.569 1.00 9.96 86 ALA A C 1
ATOM 749 O O . ALA A 1 86 ? 20.508 28.747 -9.626 1.00 9.96 86 ALA A O 1
ATOM 751 N N . GLU A 1 87 ? 22.664 28.479 -10.220 1.00 10.47 87 GLU A N 1
ATOM 752 C CA . GLU A 1 87 ? 22.374 27.287 -11.000 1.00 11.34 87 GLU A CA 1
ATOM 753 C C . GLU A 1 87 ? 21.812 26.176 -10.126 1.00 11.39 87 GLU A C 1
ATOM 754 O O . GLU A 1 87 ? 20.916 25.429 -10.536 1.00 11.35 87 GLU A O 1
ATOM 760 N N . GLN A 1 88 ? 22.291 26.103 -8.891 1.00 11.44 88 GLN A N 1
ATOM 761 C CA A GLN A 1 88 ? 21.780 25.105 -7.984 0.50 11.43 88 GLN A CA 1
ATOM 762 C CA B GLN A 1 88 ? 21.777 25.082 -7.974 0.50 12.28 88 GLN A CA 1
ATOM 763 C C . GLN A 1 88 ? 20.330 25.361 -7.540 1.00 11.09 88 GLN A C 1
ATOM 764 O O . GLN A 1 88 ? 19.494 24.460 -7.546 1.00 11.83 88 GLN A O 1
ATOM 775 N N . PHE A 1 89 ? 20.019 26.604 -7.182 1.00 10.06 89 PHE A N 1
ATOM 776 C CA . PHE A 1 89 ? 18.634 26.917 -6.853 1.00 10.25 89 PHE A CA 1
ATOM 777 C C . PHE A 1 89 ? 17.733 26.634 -8.069 1.00 9.83 89 PHE A C 1
ATOM 778 O O . PHE A 1 89 ? 16.688 26.009 -7.944 1.00 10.28 89 PHE A O 1
ATOM 786 N N . ILE A 1 90 ? 18.155 27.098 -9.253 1.00 10.08 90 ILE A N 1
ATOM 787 C CA . ILE A 1 90 ? 17.357 26.942 -10.462 1.00 10.59 90 ILE A CA 1
ATOM 788 C C . ILE A 1 90 ? 17.096 25.462 -10.814 1.00 11.15 90 ILE A C 1
ATOM 789 O O . ILE A 1 90 ? 15.999 25.126 -11.220 1.00 12.22 90 ILE A O 1
ATOM 794 N N A ARG A 1 91 ? 18.079 24.581 -10.614 0.50 11.50 91 ARG A N 1
ATOM 795 N N B ARG A 1 91 ? 18.094 24.607 -10.600 0.50 10.91 91 ARG A N 1
ATOM 796 C CA A ARG A 1 91 ? 17.872 23.149 -10.901 0.50 12.09 91 ARG A CA 1
ATOM 797 C CA B ARG A 1 91 ? 17.923 23.201 -10.931 0.50 10.97 91 ARG A CA 1
ATOM 798 C C A ARG A 1 91 ? 16.813 22.527 -9.989 0.50 10.97 91 ARG A C 1
ATOM 799 C C B ARG A 1 91 ? 17.109 22.421 -9.885 0.50 10.23 91 ARG A C 1
ATOM 800 O O A ARG A 1 91 ? 16.110 21.579 -10.350 0.50 10.56 91 ARG A O 1
ATOM 801 O O B ARG A 1 91 ? 16.836 21.257 -10.096 0.50 10.64 91 ARG A O 1
ATOM 816 N N . ASN A 1 92 ? 16.701 23.070 -8.786 1.00 10.28 92 ASN A N 1
ATOM 817 C CA . ASN A 1 92 ? 15.850 22.466 -7.780 1.00 10.37 92 ASN A CA 1
ATOM 818 C C . ASN A 1 92 ? 14.460 23.069 -7.679 1.00 10.40 92 ASN A C 1
ATOM 819 O O . ASN A 1 92 ? 13.530 22.385 -7.289 1.00 11.75 92 ASN A O 1
ATOM 824 N N . VAL A 1 93 ? 14.319 24.347 -8.007 1.00 10.24 93 VAL A N 1
ATOM 825 C CA . VAL A 1 93 ? 13.059 25.052 -7.737 1.00 11.32 93 VAL A CA 1
ATOM 826 C C . VAL A 1 93 ? 12.328 25.354 -9.052 1.00 12.25 93 VAL A C 1
ATOM 827 O O . VAL A 1 93 ? 12.820 26.121 -9.874 1.00 12.64 93 VAL A O 1
ATOM 831 N N . PRO A 1 94 ? 11.166 24.733 -9.255 1.00 14.00 94 PRO A N 1
ATOM 832 C CA . PRO A 1 94 ? 10.491 24.951 -10.536 1.00 14.89 94 PRO A CA 1
ATOM 833 C C . PRO A 1 94 ? 9.953 26.361 -10.678 1.00 15.04 94 PRO A C 1
ATOM 834 O O . PRO A 1 94 ? 9.658 27.033 -9.686 1.00 15.23 94 PRO A O 1
ATOM 838 N N A LYS A 1 95 ? 9.817 26.806 -11.916 0.50 14.83 95 LYS A N 1
ATOM 839 N N B LYS A 1 95 ? 9.764 26.810 -11.915 0.50 15.61 95 LYS A N 1
ATOM 840 C CA A LYS A 1 95 ? 9.218 28.085 -12.217 0.50 15.08 95 LYS A CA 1
ATOM 841 C CA B LYS A 1 95 ? 9.120 28.101 -12.138 0.50 16.55 95 LYS A CA 1
ATOM 842 C C A LYS A 1 95 ? 7.707 27.939 -12.137 0.50 14.85 95 LYS A C 1
ATOM 843 C C B LYS A 1 95 ? 7.586 28.012 -12.187 0.50 16.56 95 LYS A C 1
ATOM 844 O O A LYS A 1 95 ? 7.163 27.031 -12.652 0.50 15.42 95 LYS A O 1
ATOM 845 O O B LYS A 1 95 ? 7.022 27.408 -13.107 0.50 17.69 95 LYS A O 1
ATOM 856 N N A TYR A 1 96 ? 7.064 28.877 -11.512 0.50 14.22 96 TYR A N 1
ATOM 857 N N B TYR A 1 96 ? 6.918 28.613 -11.201 0.50 16.37 96 TYR A N 1
ATOM 858 C CA A TYR A 1 96 ? 5.624 28.810 -11.277 0.50 15.11 96 TYR A CA 1
ATOM 859 C CA B TYR A 1 96 ? 5.460 28.793 -11.221 0.50 16.61 96 TYR A CA 1
ATOM 860 C C A TYR A 1 96 ? 5.096 30.237 -11.132 0.50 15.11 96 TYR A C 1
ATOM 861 C C B TYR A 1 96 ? 5.143 30.268 -11.188 0.50 16.13 96 TYR A C 1
ATOM 862 O O A TYR A 1 96 ? 5.473 30.939 -10.194 0.50 14.43 96 TYR A O 1
ATOM 863 O O B TYR A 1 96 ? 5.658 31.017 -10.352 0.50 15.60 96 TYR A O 1
ATOM 880 N N . LYS A 1 97 ? 4.238 30.680 -12.057 1.00 15.88 97 LYS A N 1
ATOM 881 C CA . LYS A 1 97 ? 3.820 32.065 -12.094 1.00 16.46 97 LYS A CA 1
ATOM 882 C C . LYS A 1 97 ? 3.241 32.548 -10.768 1.00 15.70 97 LYS A C 1
ATOM 883 O O . LYS A 1 97 ? 3.442 33.696 -10.385 1.00 15.53 97 LYS A O 1
ATOM 889 N N . GLN A 1 98 ? 2.505 31.675 -10.091 1.00 15.24 98 GLN A N 1
ATOM 890 C CA . GLN A 1 98 ? 1.835 32.042 -8.852 1.00 15.44 98 GLN A CA 1
ATOM 891 C C . GLN A 1 98 ? 2.718 31.937 -7.596 1.00 14.51 98 GLN A C 1
ATOM 892 O O . GLN A 1 98 ? 2.288 32.296 -6.503 1.00 15.13 98 GLN A O 1
ATOM 898 N N . ALA A 1 99 ? 3.907 31.425 -7.727 1.00 12.72 99 ALA A N 1
ATOM 899 C CA . ALA A 1 99 ? 4.818 31.348 -6.615 1.00 11.51 99 ALA A CA 1
ATOM 900 C C . ALA A 1 99 ? 5.241 32.712 -6.132 1.00 10.70 99 ALA A C 1
ATOM 901 O O . ALA A 1 99 ? 5.213 33.671 -6.843 1.00 12.27 99 ALA A O 1
ATOM 903 N N . LEU A 1 100 ? 5.684 32.757 -4.885 1.00 9.89 100 LEU A N 1
ATOM 904 C CA . LEU A 1 100 ? 6.374 33.952 -4.411 1.00 8.94 100 LEU A CA 1
ATOM 905 C C . LEU A 1 100 ? 7.757 34.083 -5.067 1.00 8.64 100 LEU A C 1
ATOM 906 O O . LEU A 1 100 ? 8.311 33.108 -5.553 1.00 8.57 100 LEU A O 1
ATOM 911 N N . PRO A 1 101 ? 8.323 35.294 -5.073 1.00 8.67 101 PRO A N 1
ATOM 912 C CA . PRO A 1 101 ? 9.663 35.475 -5.637 1.00 8.73 101 PRO A CA 1
ATOM 913 C C . PRO A 1 101 ? 10.705 34.658 -4.878 1.00 8.73 101 PRO A C 1
ATOM 914 O O . PRO A 1 101 ? 10.514 34.331 -3.687 1.00 9.16 101 PRO A O 1
ATOM 918 N N . PRO A 1 102 ? 11.824 34.360 -5.541 1.00 7.66 102 PRO A N 1
ATOM 919 C CA . PRO A 1 102 ? 12.907 33.652 -4.859 1.00 8.36 102 PRO A CA 1
ATOM 920 C C . PRO A 1 102 ? 13.551 34.503 -3.779 1.00 7.32 102 PRO A C 1
ATOM 921 O O . PRO A 1 102 ? 13.589 35.737 -3.884 1.00 7.30 102 PRO A O 1
ATOM 925 N N . VAL A 1 103 ? 14.034 33.830 -2.746 1.00 7.13 103 VAL A N 1
ATOM 926 C CA . VAL A 1 103 ? 14.758 34.471 -1.669 1.00 6.71 103 VAL A CA 1
ATOM 927 C C . VAL A 1 103 ? 16.207 33.976 -1.586 1.00 6.37 103 VAL A C 1
ATOM 928 O O . VAL A 1 103 ? 16.438 32.815 -1.694 1.00 7.05 103 VAL A O 1
ATOM 932 N N . ILE A 1 104 ? 17.133 34.925 -1.387 1.00 6.33 104 ILE A N 1
ATOM 933 C CA . ILE A 1 104 ? 18.495 34.556 -1.021 1.00 6.74 104 ILE A CA 1
ATOM 934 C C . ILE A 1 104 ? 18.714 35.000 0.424 1.00 6.67 104 ILE A C 1
ATOM 935 O O . ILE A 1 104 ? 18.523 36.175 0.750 1.00 7.24 104 ILE A O 1
ATOM 940 N N . ASP A 1 105 ? 19.113 34.040 1.259 1.00 6.83 105 ASP A N 1
ATOM 941 C CA . ASP A 1 105 ? 19.292 34.225 2.682 1.00 6.91 105 ASP A CA 1
ATOM 942 C C . ASP A 1 105 ? 20.789 34.448 2.951 1.00 6.49 105 ASP A C 1
ATOM 943 O O . ASP A 1 105 ? 21.607 33.553 2.688 1.00 7.62 105 ASP A O 1
ATOM 948 N N . VAL A 1 106 ? 21.126 35.650 3.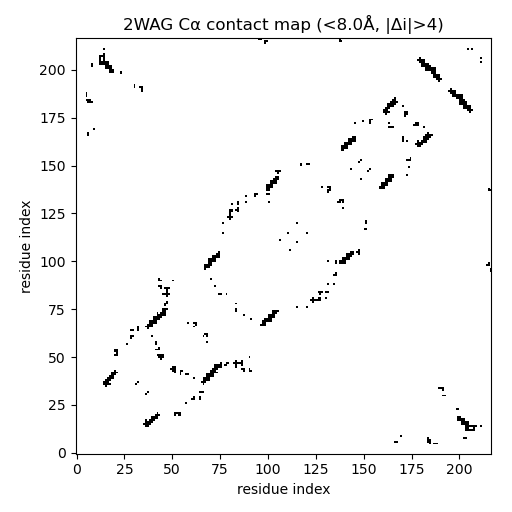413 1.00 6.50 106 VAL A N 1
ATOM 949 C CA . VAL A 1 106 ? 22.531 36.059 3.633 1.00 7.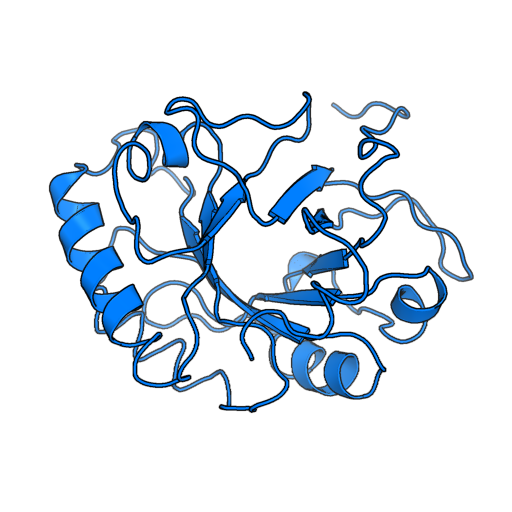64 106 VAL A CA 1
ATOM 950 C C . VAL A 1 106 ? 22.730 36.295 5.131 1.00 7.38 106 VAL A C 1
ATOM 951 O O . VAL A 1 106 ? 22.171 37.252 5.709 1.00 7.76 106 VAL A O 1
ATOM 955 N N . GLU A 1 107 ? 23.517 35.428 5.769 1.00 8.14 107 GLU A N 1
ATOM 956 C CA . GLU A 1 107 ? 23.733 35.563 7.218 1.00 7.85 107 GLU A CA 1
ATOM 957 C C . GLU A 1 107 ? 24.962 34.766 7.607 1.00 8.66 107 GLU A C 1
ATOM 958 O O . GLU A 1 107 ? 25.449 33.932 6.838 1.00 9.47 107 GLU A O 1
ATOM 964 N N . PHE A 1 108 ? 25.460 35.017 8.810 1.00 9.08 108 PHE A N 1
ATOM 965 C CA . PHE A 1 108 ? 26.600 34.241 9.272 1.00 9.34 108 PHE A CA 1
ATOM 966 C C . PHE A 1 108 ? 26.243 32.809 9.658 1.00 9.43 108 PHE A C 1
ATOM 967 O O . PHE A 1 108 ? 25.122 32.526 10.093 1.00 10.19 108 PHE A O 1
ATOM 975 N N . TYR A 1 109 ? 27.217 31.922 9.485 1.00 10.09 109 TYR A N 1
ATOM 976 C CA . TYR A 1 109 ? 27.079 30.514 9.816 1.00 10.06 109 TYR A CA 1
ATOM 977 C C . TYR A 1 109 ? 28.469 29.949 10.077 1.00 10.74 109 TYR A C 1
ATOM 978 O O . TYR A 1 109 ? 29.471 30.628 9.854 1.00 11.56 109 TYR A O 1
ATOM 987 N N . ALA A 1 110 ? 28.531 28.709 10.548 1.00 12.27 110 ALA A N 1
ATOM 988 C CA . ALA A 1 110 ? 29.812 28.075 10.837 1.00 12.41 110 ALA A CA 1
ATOM 989 C C . ALA A 1 110 ? 30.742 29.029 11.583 1.00 12.86 110 ALA A C 1
ATOM 990 O O . ALA A 1 110 ? 30.383 29.565 12.632 1.00 13.25 110 ALA A O 1
ATOM 992 N N . ASN A 1 111 ? 31.937 29.238 11.038 1.00 13.37 111 ASN A N 1
ATOM 993 C CA . ASN A 1 111 ? 32.930 30.101 11.673 1.00 13.62 111 ASN A CA 1
ATOM 994 C C . ASN A 1 111 ? 33.106 31.441 10.962 1.00 13.04 111 ASN A C 1
ATOM 995 O O . ASN A 1 111 ? 34.040 32.189 11.251 1.00 13.70 111 ASN A O 1
ATOM 1000 N N A LYS A 1 112 ? 32.224 31.731 10.009 0.50 12.14 112 LYS A N 1
ATOM 1001 N N B LYS A 1 112 ? 32.218 31.716 10.015 0.50 12.84 112 LYS A N 1
ATOM 1002 C CA A LYS A 1 112 ? 32.458 32.827 9.073 0.50 11.84 112 LYS A CA 1
ATOM 1003 C CA B LYS A 1 112 ? 32.388 32.837 9.109 0.50 13.07 112 LYS A CA 1
ATOM 1004 C C A LYS A 1 112 ? 32.521 34.196 9.755 0.50 12.03 112 LYS A C 1
ATOM 1005 C C B LYS A 1 112 ? 32.619 34.135 9.833 0.50 12.86 112 LYS A C 1
ATOM 1006 O O A LYS A 1 112 ? 33.185 35.117 9.273 0.50 12.78 112 LYS A O 1
ATOM 1007 O O B LYS A 1 112 ? 33.475 34.939 9.452 0.50 13.36 112 LYS A O 1
ATOM 1018 N N . LYS A 1 113 ? 31.849 34.349 10.894 1.00 12.78 113 LYS A N 1
ATOM 1019 C CA . LYS A 1 113 ? 31.876 35.622 11.579 1.00 13.21 113 LYS A CA 1
ATOM 1020 C C . LYS A 1 113 ? 33.219 35.896 12.288 1.00 13.52 113 LYS A C 1
ATOM 1021 O O . LYS A 1 113 ? 33.514 37.040 12.606 1.00 14.81 113 LYS A O 1
ATOM 1027 N N . ASP A 1 114 ? 34.036 34.862 12.506 1.00 13.98 114 ASP A N 1
ATOM 1028 C CA . ASP A 1 114 ? 35.387 35.083 13.065 1.00 14.65 114 ASP A CA 1
ATOM 1029 C C . ASP A 1 114 ? 36.270 35.865 12.100 1.00 15.47 114 ASP A C 1
ATOM 1030 O O . ASP A 1 114 ? 37.218 36.519 12.510 1.00 16.88 114 ASP A O 1
ATOM 1035 N N . ASN A 1 115 ? 35.974 35.766 10.811 1.00 15.52 115 ASN A N 1
ATOM 1036 C CA A ASN A 1 115 ? 36.740 36.469 9.784 0.50 15.71 115 ASN A CA 1
ATOM 1037 C CA B ASN A 1 115 ? 36.750 36.463 9.780 0.50 15.81 115 ASN A CA 1
ATOM 1038 C C . ASN A 1 115 ? 35.809 36.861 8.653 1.00 15.43 115 ASN A C 1
ATOM 1039 O O . ASN A 1 115 ? 35.774 36.199 7.612 1.00 15.14 115 ASN A O 1
ATOM 1048 N N . PRO A 1 116 ? 35.030 37.926 8.868 1.00 15.37 116 PRO A N 1
ATOM 1049 C CA . PRO A 1 116 ? 33.947 38.202 7.917 1.00 15.43 116 PRO A CA 1
ATOM 1050 C C . PRO A 1 116 ? 34.450 38.444 6.499 1.00 14.68 116 PRO A C 1
ATOM 1051 O O . PRO A 1 116 ? 35.452 39.151 6.284 1.00 15.30 116 PRO A O 1
ATOM 1055 N N . PRO A 1 117 ? 33.753 37.874 5.526 1.00 14.42 117 PRO A N 1
ATOM 1056 C CA . PRO A 1 117 ? 34.065 38.146 4.130 1.00 14.73 117 PRO A CA 1
ATOM 1057 C C . PRO A 1 117 ? 34.028 39.632 3.821 1.00 14.58 117 PRO A C 1
ATOM 1058 O O . PRO A 1 117 ? 33.320 40.411 4.477 1.00 13.91 117 PRO A O 1
ATOM 1062 N N . LYS A 1 118 ? 34.800 40.032 2.812 1.00 15.26 118 LYS A N 1
ATOM 1063 C CA . LYS A 1 118 ? 34.819 41.421 2.416 1.00 16.10 118 LYS A CA 1
ATOM 1064 C C . LYS A 1 118 ? 33.565 41.774 1.639 1.00 14.56 118 LYS A C 1
ATOM 1065 O O . LYS A 1 118 ? 33.092 40.982 0.862 1.00 14.40 118 LYS A O 1
ATOM 1071 N N . ARG A 1 119 ? 33.040 42.960 1.865 1.00 13.73 119 ARG A N 1
ATOM 1072 C CA . ARG A 1 119 ? 31.829 43.382 1.174 1.00 14.53 119 ARG A CA 1
ATOM 1073 C C . ARG A 1 119 ? 31.944 43.250 -0.342 1.00 13.94 119 ARG A C 1
ATOM 1074 O O . ARG A 1 119 ? 31.013 42.798 -0.984 1.00 14.01 119 ARG A O 1
ATOM 1082 N N . GLU A 1 120 ? 33.088 43.629 -0.914 1.00 14.44 120 GLU A N 1
ATOM 1083 C CA . GLU A 1 120 ? 33.286 43.530 -2.370 1.00 15.16 120 GLU A CA 1
ATOM 1084 C C . GLU A 1 120 ? 33.042 42.131 -2.881 1.00 13.67 120 GLU A C 1
ATOM 1085 O O . GLU A 1 120 ? 32.468 41.930 -3.953 1.00 13.05 120 GLU A O 1
ATOM 1091 N N . ASP A 1 121 ? 33.522 41.150 -2.133 1.00 13.11 121 ASP A N 1
ATOM 1092 C CA . ASP A 1 121 ? 33.395 39.785 -2.583 1.00 13.45 121 ASP A CA 1
ATOM 1093 C C . ASP A 1 121 ? 31.964 39.290 -2.498 1.00 12.59 121 ASP A C 1
ATOM 1094 O O . ASP A 1 121 ? 31.533 38.503 -3.320 1.00 14.17 121 ASP A O 1
ATOM 1099 N N . VAL A 1 122 ? 31.226 39.764 -1.501 1.00 11.39 122 VAL A N 1
ATOM 1100 C CA . VAL A 1 122 ? 29.821 39.421 -1.420 1.00 10.76 122 VAL A CA 1
ATOM 1101 C C . VAL A 1 122 ? 29.046 40.115 -2.552 1.00 10.21 122 VAL A C 1
ATOM 1102 O O . VAL A 1 122 ? 28.244 39.484 -3.214 1.00 10.66 122 VAL A O 1
ATOM 1106 N N . THR A 1 123 ? 29.310 41.393 -2.788 1.00 9.70 123 THR A N 1
ATOM 1107 C CA . THR A 1 123 ? 28.617 42.086 -3.874 1.00 10.17 123 THR A CA 1
ATOM 1108 C C . THR A 1 123 ? 28.805 41.375 -5.211 1.00 9.97 123 THR A C 1
ATOM 1109 O O . THR A 1 123 ? 27.870 41.223 -5.974 1.00 10.24 123 THR A O 1
ATOM 1113 N N . LYS A 1 124 ? 30.031 40.928 -5.498 1.00 10.06 124 LYS A N 1
ATOM 1114 C CA . LYS A 1 124 ? 30.263 40.277 -6.789 1.00 10.99 124 LYS A CA 1
ATOM 1115 C C . LYS A 1 124 ? 29.369 39.051 -6.956 1.00 10.22 124 LYS A C 1
ATOM 1116 O O . LYS A 1 124 ? 28.699 38.861 -7.981 1.00 11.55 124 LYS A O 1
ATOM 1122 N N . GLU A 1 125 ? 29.382 38.171 -5.954 1.00 10.16 125 GLU A N 1
ATOM 1123 C CA . GLU A 1 125 ? 28.740 36.887 -6.119 1.00 9.79 125 GLU A CA 1
ATOM 1124 C C . GLU A 1 125 ? 27.226 36.986 -5.934 1.00 9.67 125 GLU A C 1
ATOM 1125 O O . GLU A 1 125 ? 26.456 36.375 -6.672 1.00 10.04 125 GLU A O 1
ATOM 1131 N N . LEU A 1 126 ? 26.807 37.774 -4.942 1.00 8.95 126 LEU A N 1
ATOM 1132 C CA . LEU A 1 126 ? 25.374 37.925 -4.711 1.00 9.86 126 LEU A CA 1
ATOM 1133 C C . LEU A 1 126 ? 24.708 38.629 -5.917 1.00 8.67 126 LEU A C 1
ATOM 1134 O O . LEU A 1 126 ? 23.586 38.302 -6.300 1.00 9.42 126 LEU A O 1
ATOM 1139 N N . SER A 1 127 ? 25.412 39.581 -6.529 1.00 8.95 127 SER A N 1
ATOM 1140 C CA . SER A 1 127 ? 24.828 40.274 -7.683 1.00 8.97 127 SER A CA 1
ATOM 1141 C C . SER A 1 127 ? 24.623 39.352 -8.872 1.00 9.36 127 SER A C 1
ATOM 1142 O O . SER A 1 127 ? 23.625 39.463 -9.588 1.00 9.49 127 SER A O 1
ATOM 1145 N N . VAL A 1 128 ? 25.567 38.431 -9.092 1.00 9.24 128 VAL A N 1
ATOM 1146 C CA . VAL A 1 128 ? 25.375 37.432 -10.128 1.00 10.24 128 VAL A CA 1
ATOM 1147 C C . VAL A 1 128 ? 24.143 36.558 -9.826 1.00 9.42 128 VAL A C 1
ATOM 1148 O O . VAL A 1 128 ? 23.324 36.283 -10.704 1.00 10.17 128 VAL A O 1
ATOM 1152 N N . MET A 1 129 ? 24.010 36.110 -8.573 1.00 9.47 129 MET A N 1
ATOM 1153 C CA . MET A 1 129 ? 22.855 35.294 -8.209 1.00 9.79 129 MET A CA 1
ATOM 1154 C C . MET A 1 129 ? 21.543 36.027 -8.472 1.00 9.17 129 MET A C 1
ATOM 1155 O O . MET A 1 129 ? 20.605 35.453 -9.030 1.00 9.54 129 MET A O 1
ATOM 1160 N N . ILE A 1 130 ? 21.466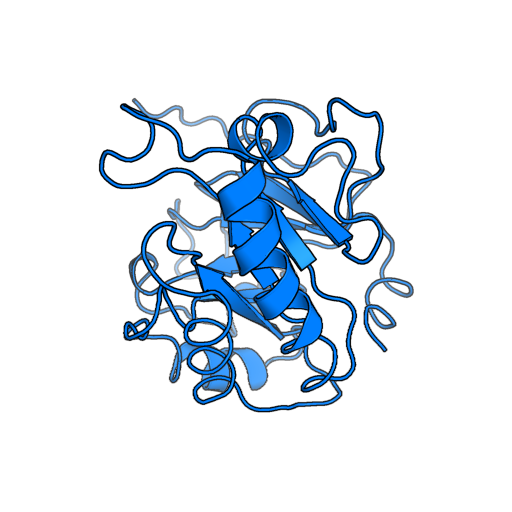 37.272 -8.006 1.00 8.69 130 ILE A N 1
ATOM 1161 C CA . ILE A 1 130 ? 20.253 38.059 -8.184 1.00 9.22 130 ILE A CA 1
ATOM 1162 C C . ILE A 1 130 ? 19.922 38.180 -9.679 1.00 9.43 130 ILE A C 1
ATOM 1163 O O . ILE A 1 130 ? 18.772 37.964 -10.090 1.00 10.01 130 ILE A O 1
ATOM 1168 N N . GLU A 1 131 ? 20.922 38.526 -10.498 1.00 9.42 131 GLU A N 1
ATOM 1169 C CA . GLU A 1 131 ? 20.680 38.685 -11.926 1.00 10.04 131 GLU A CA 1
ATOM 1170 C C . GLU A 1 131 ? 20.113 37.400 -12.532 1.00 9.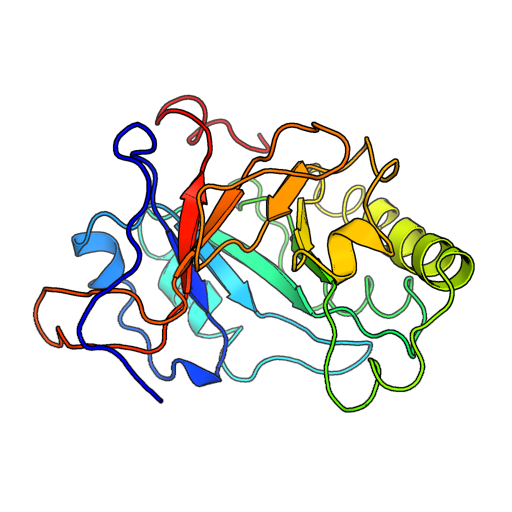49 131 GLU A C 1
ATOM 1171 O O . GLU A 1 131 ? 19.141 37.410 -13.297 1.00 10.59 131 GLU A O 1
ATOM 1177 N N . MET A 1 132 ? 20.716 36.272 -12.182 1.00 9.17 132 MET A N 1
ATOM 1178 C CA . MET A 1 132 ? 20.286 35.012 -12.765 1.00 9.68 132 MET A CA 1
ATOM 1179 C C . MET A 1 132 ? 18.903 34.575 -12.289 1.00 9.41 132 MET A C 1
ATOM 1180 O O . MET A 1 132 ? 18.096 34.062 -13.083 1.00 10.57 132 MET A O 1
ATOM 1185 N N A LEU A 1 133 ? 18.609 34.758 -10.998 0.50 8.75 133 LEU A N 1
ATOM 1186 N N B LEU A 1 133 ? 18.636 34.779 -11.000 0.50 9.28 133 LEU A N 1
ATOM 1187 C CA A LEU A 1 133 ? 17.295 34.370 -10.486 0.50 8.32 133 LEU A CA 1
ATOM 1188 C CA B LEU A 1 133 ? 17.359 34.400 -10.432 0.50 9.44 133 LEU A CA 1
ATOM 1189 C C A LEU A 1 133 ? 16.195 35.293 -10.989 0.50 8.52 133 LEU A C 1
ATOM 1190 C C B LEU A 1 133 ? 16.234 35.284 -10.972 0.50 9.13 133 LEU A C 1
ATOM 1191 O O A LEU A 1 133 ? 15.102 34.837 -11.316 0.50 8.95 133 LEU A O 1
ATOM 1192 O O B LEU A 1 133 ? 15.171 34.783 -11.330 0.50 9.55 133 LEU A O 1
ATOM 1201 N N . GLU A 1 134 ? 16.473 36.591 -11.039 1.00 9.05 134 GLU A N 1
ATOM 1202 C CA . GLU A 1 134 ? 15.447 37.512 -11.527 1.00 9.93 134 GLU A CA 1
ATOM 1203 C C . GLU A 1 134 ? 15.110 37.200 -12.983 1.00 10.48 134 GLU A C 1
ATOM 1204 O O . GLU A 1 134 ? 13.931 37.190 -13.357 1.00 11.40 134 GLU A O 1
ATOM 1210 N N . LYS A 1 135 ? 16.131 36.922 -13.799 1.00 10.66 135 LYS A N 1
ATOM 1211 C CA . LYS A 1 135 ? 15.888 36.595 -15.203 1.00 11.98 135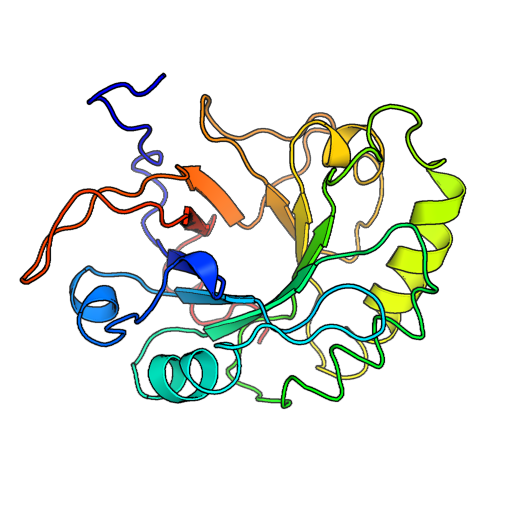 LYS A CA 1
ATOM 1212 C C . LYS A 1 135 ? 15.114 35.286 -15.328 1.00 11.81 135 LYS A C 1
ATOM 1213 O O . LYS A 1 135 ? 14.180 35.182 -16.120 1.00 13.49 135 LYS A O 1
ATOM 1219 N N . HIS A 1 136 ? 15.512 34.272 -14.565 1.00 11.03 136 HIS A N 1
ATOM 1220 C CA . HIS A 1 136 ? 14.907 32.984 -14.755 1.00 11.68 136 HIS A CA 1
ATOM 1221 C C . HIS A 1 136 ? 13.442 32.947 -14.311 1.00 11.24 136 HIS A C 1
ATOM 1222 O O . HIS A 1 136 ? 12.572 32.382 -15.003 1.00 12.92 136 HIS A O 1
ATOM 1229 N N . TYR A 1 137 ? 13.171 33.505 -13.133 1.00 10.71 137 TYR A N 1
ATOM 1230 C CA . TYR A 1 137 ? 11.812 33.403 -12.576 1.00 10.28 137 TYR A CA 1
ATOM 1231 C C . TYR A 1 137 ? 10.921 34.578 -12.980 1.00 10.39 137 TYR A C 1
ATOM 1232 O O . TYR A 1 137 ? 9.710 34.516 -12.811 1.00 11.90 137 TYR A O 1
ATOM 1241 N N . GLY A 1 138 ? 11.530 35.661 -13.466 1.00 9.80 138 GLY A N 1
ATOM 1242 C CA . GLY A 1 138 ? 10.757 36.839 -13.877 1.00 10.47 138 GLY A CA 1
ATOM 1243 C C . GLY A 1 138 ? 10.176 37.625 -12.721 1.00 10.40 138 GLY A C 1
ATOM 1244 O O . GLY A 1 138 ? 9.179 38.318 -12.891 1.00 12.42 138 GLY A O 1
ATOM 1245 N N A LYS A 1 139 ? 10.802 37.527 -11.546 0.50 9.88 139 LYS A N 1
ATOM 1246 N N B LYS A 1 139 ? 10.797 37.514 -11.546 0.50 10.33 139 LYS A N 1
ATOM 1247 C CA A LYS A 1 139 ? 10.315 38.171 -10.328 0.50 9.89 139 LYS A CA 1
ATOM 1248 C CA B LYS A 1 139 ? 10.338 38.200 -10.344 0.50 10.70 139 LYS A CA 1
ATOM 1249 C C A LYS A 1 139 ? 11.467 38.816 -9.575 0.50 9.94 139 LYS A C 1
ATOM 1250 C C B LYS A 1 139 ? 11.502 38.860 -9.631 0.50 10.41 139 LYS A C 1
ATOM 1251 O O A LYS A 1 139 ? 12.558 38.249 -9.507 0.50 10.55 139 LYS A O 1
ATOM 1252 O O B LYS A 1 139 ? 12.628 38.359 -9.654 0.50 11.05 139 LYS A O 1
ATOM 1263 N N . LYS A 1 140 ? 11.219 39.994 -9.005 1.00 9.97 140 LYS A N 1
ATOM 1264 C CA A LYS A 1 140 ? 12.207 40.697 -8.189 0.50 9.99 140 LYS A CA 1
ATOM 1265 C CA B LYS A 1 140 ? 12.190 40.708 -8.188 0.50 9.94 140 LYS A CA 1
ATOM 1266 C C . LYS A 1 140 ? 12.625 39.821 -7.013 1.00 9.57 140 LYS A C 1
ATOM 1267 O O . LYS A 1 140 ? 11.789 39.258 -6.299 1.00 10.53 140 LYS A O 1
ATOM 1278 N N . VAL A 1 141 ? 13.928 39.686 -6.823 1.00 8.52 141 VAL A N 1
ATOM 1279 C CA . VAL A 1 141 ? 14.472 38.810 -5.789 1.00 8.56 141 VAL A CA 1
ATOM 1280 C C . VAL A 1 141 ? 14.381 39.459 -4.408 1.00 7.43 141 VAL A C 1
ATOM 1281 O O . VAL A 1 141 ? 14.521 40.695 -4.246 1.00 7.68 141 VAL A O 1
ATOM 1285 N N . ILE A 1 142 ? 14.088 38.617 -3.414 1.00 6.79 142 ILE A N 1
ATOM 1286 C CA . ILE A 1 142 ? 14.079 39.031 -2.014 1.00 6.81 142 ILE A CA 1
ATOM 1287 C C . ILE A 1 142 ? 15.390 38.628 -1.346 1.00 6.38 142 ILE A C 1
ATOM 1288 O O . ILE A 1 142 ? 15.832 37.493 -1.514 1.00 7.29 142 ILE A O 1
ATOM 1293 N N . LEU A 1 143 ? 15.992 39.551 -0.593 1.00 6.22 143 LEU A N 1
ATOM 1294 C CA . LEU A 1 143 ? 17.148 39.218 0.235 1.00 6.54 143 LEU A CA 1
ATOM 1295 C C . LEU A 1 143 ? 16.718 39.164 1.693 1.00 6.22 143 LEU A C 1
ATOM 1296 O O . LEU A 1 143 ? 16.194 40.162 2.209 1.00 7.07 143 LEU A O 1
ATOM 1301 N N . TYR A 1 144 ? 16.923 38.007 2.332 1.00 6.34 144 TYR A N 1
ATOM 1302 C CA . TYR A 1 144 ? 16.757 37.896 3.779 1.00 6.15 144 TYR A CA 1
ATOM 1303 C C . TYR A 1 144 ? 18.107 38.129 4.412 1.00 6.34 144 TYR A C 1
ATOM 1304 O O . TYR A 1 144 ? 19.121 37.603 3.930 1.00 7.20 144 TYR A O 1
ATOM 1313 N N . ALA A 1 145 ? 18.115 38.854 5.485 1.00 6.59 145 ALA A N 1
ATOM 1314 C CA . ALA A 1 145 ? 19.344 39.071 6.252 1.00 7.07 145 ALA A CA 1
ATOM 1315 C C . ALA A 1 145 ? 19.079 39.262 7.726 1.00 7.44 145 ALA A C 1
ATOM 1316 O O . ALA A 1 145 ? 18.050 39.725 8.073 1.00 7.87 145 ALA A O 1
ATOM 1318 N N . THR A 1 146 ? 20.077 38.912 8.524 1.00 7.94 146 THR A N 1
ATOM 1319 C CA . THR A 1 146 ? 20.107 39.339 9.918 1.00 8.75 146 THR A CA 1
ATOM 1320 C C . THR A 1 146 ? 20.601 40.796 9.979 1.00 8.65 146 THR A C 1
ATOM 1321 O O . THR A 1 146 ? 21.158 41.334 9.000 1.00 9.71 146 THR A O 1
ATOM 1325 N N . GLN A 1 147 ? 20.424 41.447 11.123 1.00 9.06 147 GLN A N 1
ATOM 1326 C CA A GLN A 1 147 ? 20.894 42.812 11.291 0.50 10.04 147 GLN A CA 1
ATOM 1327 C CA B GLN A 1 147 ? 20.904 42.816 11.295 0.50 9.69 147 GLN A CA 1
ATOM 1328 C C . GLN A 1 147 ? 22.385 42.950 10.981 1.00 10.17 147 GLN A C 1
ATOM 1329 O O . GLN A 1 147 ? 22.796 43.869 10.274 1.00 10.46 147 GLN A O 1
ATOM 1340 N N . GLU A 1 148 ? 23.190 42.040 11.514 1.00 10.04 148 GLU A N 1
ATOM 1341 C CA . GLU A 1 148 ? 24.635 42.157 11.310 1.00 11.16 148 GLU A CA 1
ATOM 1342 C C . GLU A 1 148 ? 25.017 41.972 9.842 1.00 10.27 148 GLU A C 1
ATOM 1343 O O . GLU A 1 148 ? 25.863 42.712 9.315 1.00 11.26 148 GLU A O 1
ATOM 1349 N N . ALA A 1 149 ? 24.408 40.992 9.178 1.00 9.81 149 ALA A N 1
ATOM 1350 C CA . ALA A 1 149 ? 24.701 40.789 7.769 1.00 9.34 149 ALA A CA 1
ATOM 1351 C C . ALA A 1 149 ? 24.163 41.947 6.925 1.00 8.99 149 ALA A C 1
ATOM 1352 O O . ALA A 1 149 ? 24.811 42.374 5.959 1.00 9.86 149 ALA A O 1
ATOM 1354 N N . TYR A 1 150 ? 22.986 42.458 7.276 1.00 8.82 150 TYR A N 1
ATOM 1355 C CA . TYR A 1 150 ? 22.450 43.593 6.563 1.00 8.86 150 TYR A CA 1
ATOM 1356 C C . TYR A 1 150 ? 23.428 44.762 6.680 1.00 9.35 150 TYR A C 1
ATOM 1357 O O . TYR A 1 150 ? 23.798 45.389 5.676 1.00 10.01 150 TYR A O 1
ATOM 1366 N N . ASP A 1 151 ? 23.860 45.072 7.895 1.00 10.11 151 ASP A N 1
ATOM 1367 C CA . ASP A 1 151 ? 24.695 46.261 8.078 1.00 10.88 151 ASP A CA 1
ATOM 1368 C C . ASP A 1 151 ? 26.031 46.152 7.349 1.00 11.87 151 ASP A C 1
ATOM 1369 O O . ASP A 1 151 ? 26.555 47.153 6.869 1.00 13.79 151 ASP A O 1
ATOM 1374 N N . LEU A 1 152 ? 26.551 44.934 7.236 1.00 11.43 152 LEU A N 1
ATOM 1375 C CA . LEU A 1 152 ? 27.867 44.715 6.643 1.00 12.10 152 LEU A CA 1
ATOM 1376 C C . LEU A 1 152 ? 27.870 44.435 5.136 1.00 12.27 152 LEU A C 1
ATOM 1377 O O . LEU A 1 152 ? 28.906 44.580 4.486 1.00 14.32 152 LEU A O 1
ATOM 1382 N N . TYR A 1 153 ? 26.745 44.026 4.557 1.00 11.17 153 TYR A N 1
ATOM 1383 C CA . TYR A 1 153 ? 26.711 43.669 3.180 1.00 10.65 153 TYR A CA 1
ATOM 1384 C C . TYR A 1 153 ? 25.570 44.266 2.357 1.00 11.08 153 TYR A C 1
ATOM 1385 O O . TYR A 1 153 ? 25.697 44.370 1.205 1.00 12.23 153 TYR A O 1
ATOM 1394 N N A ILE A 1 154 ? 24.419 44.507 2.970 0.50 10.22 154 ILE A N 1
ATOM 1395 N N B ILE A 1 154 ? 24.429 44.544 2.967 0.50 10.80 154 ILE A N 1
ATOM 1396 C CA A ILE A 1 154 ? 23.207 44.821 2.221 0.50 9.89 154 ILE A CA 1
ATOM 1397 C CA B ILE A 1 154 ? 23.220 44.839 2.203 0.50 11.04 154 ILE A CA 1
ATOM 1398 C C A ILE A 1 154 ? 22.850 46.305 2.283 0.50 10.00 154 ILE A C 1
ATOM 1399 C C B ILE A 1 154 ? 22.800 46.300 2.299 0.50 10.68 154 ILE A C 1
ATOM 1400 O O A ILE A 1 154 ? 22.308 46.861 1.326 0.50 10.71 154 ILE A O 1
ATOM 1401 O O B ILE A 1 154 ? 22.172 46.836 1.379 0.50 11.31 154 ILE A O 1
ATOM 1410 N N . LYS A 1 155 ? 23.134 46.931 3.417 1.00 10.81 155 LYS A N 1
ATOM 1411 C CA . LYS A 1 155 ? 22.869 48.347 3.625 1.00 11.43 155 LYS A CA 1
ATOM 1412 C C . LYS A 1 155 ? 23.483 49.183 2.498 1.00 11.16 155 LYS A C 1
ATOM 1413 O O . LYS A 1 155 ? 24.583 48.868 2.005 1.00 11.34 155 LYS A O 1
ATOM 1419 N N . ASP A 1 156 ? 22.784 50.244 2.091 1.00 11.10 156 ASP A N 1
ATOM 1420 C CA . ASP A 1 156 ? 23.274 51.123 1.016 1.00 12.15 156 ASP A CA 1
ATOM 1421 C C . ASP A 1 156 ? 23.597 50.327 -0.267 1.00 12.21 156 ASP A C 1
ATOM 1422 O O . ASP A 1 156 ? 24.602 50.587 -0.952 1.00 14.20 156 ASP A O 1
ATOM 1427 N N . ALA A 1 157 ? 22.760 49.359 -0.598 1.00 11.17 157 ALA A N 1
ATOM 1428 C CA . ALA A 1 157 ? 23.017 48.484 -1.728 1.00 11.38 157 ALA A CA 1
ATOM 1429 C C . ALA A 1 157 ? 21.742 47.757 -2.128 1.00 10.87 157 ALA A C 1
ATOM 1430 O O . ALA A 1 157 ? 20.692 47.918 -1.510 1.00 11.39 157 ALA A O 1
ATOM 1432 N N . TYR A 1 158 ? 21.840 46.961 -3.185 1.00 10.45 158 TYR A N 1
ATOM 1433 C CA . TYR A 1 158 ? 20.739 46.125 -3.669 1.00 9.82 158 TYR A CA 1
ATOM 1434 C C . TYR A 1 158 ? 19.388 46.837 -3.733 1.00 9.70 158 TYR A C 1
ATOM 1435 O O . TYR A 1 158 ? 18.377 46.321 -3.264 1.00 9.83 158 TYR A O 1
ATOM 1444 N N . PRO A 1 159 ? 19.334 47.990 -4.407 1.00 10.22 159 PRO A N 1
ATOM 1445 C CA . PRO A 1 159 ? 18.031 48.631 -4.577 1.00 10.47 159 PRO A CA 1
ATOM 1446 C C . PRO A 1 159 ? 17.092 47.814 -5.471 1.00 10.51 159 PRO A C 1
ATOM 1447 O O . PRO A 1 159 ? 15.882 48.022 -5.416 1.00 11.80 159 PRO A O 1
ATOM 1451 N N . GLN A 1 160 ? 17.643 46.863 -6.234 1.00 10.16 160 GLN A N 1
ATOM 1452 C CA . GLN A 1 160 ? 16.852 46.028 -7.131 1.00 10.69 160 GLN A CA 1
ATOM 1453 C C . GLN A 1 160 ? 16.158 44.875 -6.416 1.00 9.93 160 GLN A C 1
ATOM 1454 O O . GLN A 1 160 ? 15.453 44.102 -7.055 1.00 11.06 160 GLN A O 1
ATOM 1460 N N . CYS A 1 161 ? 16.346 44.743 -5.109 1.00 9.29 161 CYS A N 1
ATOM 1461 C CA . CYS A 1 161 ? 15.732 43.639 -4.341 1.00 8.51 161 CYS A CA 1
ATOM 1462 C C . CYS A 1 161 ? 14.763 44.154 -3.302 1.00 8.75 161 CYS A C 1
ATOM 1463 O O . CYS A 1 161 ? 14.827 45.236 -2.967 1.00 10.49 161 CYS A O 1
ATOM 1466 N N . ASP A 1 162 ? 13.904 43.295 -2.814 1.00 8.02 162 ASP A N 1
ATOM 1467 C CA . ASP A 1 162 ? 13.140 43.610 -1.592 1.00 8.11 162 ASP A CA 1
ATOM 1468 C C . ASP A 1 162 ? 13.841 42.976 -0.387 1.00 7.53 162 ASP A C 1
ATOM 1469 O O . ASP A 1 162 ? 14.557 41.978 -0.539 1.00 8.34 162 ASP A O 1
ATOM 1474 N N . ILE A 1 163 ? 13.651 43.570 0.785 1.00 6.87 163 ILE A N 1
ATOM 1475 C CA . ILE A 1 163 ? 14.351 43.137 1.996 1.00 7.26 163 ILE A CA 1
ATOM 1476 C C . ILE A 1 163 ? 13.425 42.411 2.962 1.00 6.61 163 ILE A C 1
ATOM 1477 O O . ILE A 1 163 ? 12.310 42.864 3.255 1.00 7.50 163 ILE A O 1
ATOM 1482 N N . TRP A 1 164 ? 13.915 41.268 3.428 1.00 6.39 164 TRP A N 1
ATOM 1483 C CA . TRP A 1 164 ? 13.258 40.503 4.471 1.00 6.51 164 TRP A CA 1
ATOM 1484 C C . TRP A 1 164 ? 14.219 40.540 5.665 1.00 6.52 164 TRP A C 1
ATOM 1485 O O . TRP A 1 164 ? 15.319 39.983 5.594 1.00 7.09 164 TRP A O 1
ATOM 1496 N N . ILE A 1 165 ? 13.850 41.243 6.738 1.00 6.70 165 ILE A N 1
ATOM 1497 C CA . ILE A 1 165 ? 14.772 41.475 7.860 1.00 7.30 165 ILE A CA 1
ATOM 1498 C C . ILE A 1 165 ? 14.406 40.626 9.076 1.00 6.77 165 ILE A C 1
ATOM 1499 O O . ILE A 1 165 ? 13.224 40.510 9.435 1.00 7.44 165 ILE A O 1
ATOM 1504 N N A ARG A 1 166 ? 15.413 40.035 9.713 0.50 6.93 166 ARG A N 1
ATOM 1505 N N B ARG A 1 166 ? 15.410 40.040 9.715 0.50 7.17 166 ARG A N 1
ATOM 1506 C CA A ARG A 1 166 ? 15.183 39.383 10.999 0.50 7.08 166 ARG A CA 1
ATOM 1507 C CA B ARG A 1 166 ? 15.172 39.382 10.992 0.50 7.50 166 ARG A CA 1
ATOM 1508 C C A ARG A 1 166 ? 15.232 40.423 12.111 0.50 7.49 166 ARG A C 1
ATOM 1509 C C B ARG A 1 166 ? 15.231 40.418 12.110 0.50 7.74 166 ARG A C 1
ATOM 1510 O O A ARG A 1 166 ? 16.203 41.171 12.235 0.50 7.96 166 ARG A O 1
ATOM 1511 O O B ARG A 1 166 ? 16.206 41.162 12.234 0.50 8.18 166 ARG A O 1
ATOM 1526 N N . SER A 1 167 ? 14.183 40.447 12.927 1.00 7.41 167 SER A N 1
ATOM 1527 C CA . SER A 1 167 ? 14.171 41.296 14.114 1.00 8.14 167 SER A CA 1
ATOM 1528 C C . SER A 1 167 ? 13.326 40.635 15.203 1.00 7.57 167 SER A C 1
ATOM 1529 O O . SER A 1 167 ? 12.116 40.891 15.297 1.00 8.65 167 SER A O 1
ATOM 1532 N N . VAL A 1 168 ? 13.948 39.737 15.964 1.00 8.03 168 VAL A N 1
ATOM 1533 C CA . VAL A 1 168 ? 13.198 38.897 16.913 1.00 8.90 168 VAL A CA 1
ATOM 1534 C C . VAL A 1 168 ? 13.143 39.448 18.329 1.00 9.78 168 VAL A C 1
ATOM 1535 O O . VAL A 1 168 ? 12.466 38.858 19.175 1.00 10.56 168 VAL A O 1
ATOM 1539 N N . LEU A 1 169 ? 13.801 40.582 18.573 1.00 9.07 169 LEU A N 1
ATOM 1540 C CA . LEU A 1 169 ? 13.788 41.191 19.916 1.00 10.54 169 LEU A CA 1
ATOM 1541 C C . LEU A 1 169 ? 13.247 42.610 19.933 1.00 10.60 169 LEU A C 1
ATOM 1542 O O . LEU A 1 169 ? 12.990 43.165 21.003 1.00 12.02 169 LEU A O 1
ATOM 1547 N N . THR A 1 170 ? 13.099 43.217 18.765 1.00 10.85 170 THR A N 1
ATOM 1548 C CA . THR A 1 170 ? 12.679 44.606 18.702 1.00 10.82 170 THR A CA 1
ATOM 1549 C C . THR A 1 170 ? 11.757 44.809 17.515 1.00 10.41 170 THR A C 1
ATOM 1550 O O . THR A 1 170 ? 11.618 43.958 16.646 1.00 10.41 170 THR A O 1
ATOM 1554 N N . LYS A 1 171 ? 11.130 45.969 17.484 1.00 10.80 171 LYS A N 1
ATOM 1555 C CA . LYS A 1 171 ? 10.439 46.393 16.280 1.00 11.17 171 LYS A CA 1
ATOM 1556 C C . LYS A 1 171 ? 11.443 46.494 15.124 1.00 10.64 171 LYS A C 1
ATOM 1557 O O . LYS A 1 171 ? 12.638 46.724 15.325 1.00 11.43 171 LYS A O 1
ATOM 1563 N N . PRO A 1 172 ? 10.967 46.289 13.900 1.00 9.96 172 PRO A N 1
ATOM 1564 C CA . PRO A 1 172 ? 11.883 46.198 12.764 1.00 10.44 172 PRO A CA 1
ATOM 1565 C C . PRO A 1 172 ? 12.344 47.548 12.256 1.00 10.72 172 PRO A C 1
ATOM 1566 O O . PRO A 1 172 ? 11.551 48.485 12.141 1.00 12.52 172 PRO A O 1
ATOM 1570 N N A SER A 1 173 ? 13.633 47.667 11.965 0.50 10.68 173 SER A N 1
ATOM 1571 N N B SER A 1 173 ? 13.627 47.624 11.936 0.50 10.98 173 SER A N 1
ATOM 1572 C CA A SER A 1 173 ? 14.134 48.853 11.266 0.50 10.81 173 SER A CA 1
ATOM 1573 C CA B SER A 1 173 ? 14.223 48.835 11.399 0.50 11.48 173 SER A CA 1
ATOM 1574 C C A SER A 1 173 ? 15.500 48.598 10.672 0.50 11.23 173 SER A C 1
ATOM 1575 C C B SER A 1 173 ? 15.393 48.395 10.531 0.50 11.31 173 SER A C 1
ATOM 1576 O O A SER A 1 173 ? 16.345 47.917 11.257 0.50 11.41 173 SER A O 1
ATOM 1577 O O B SER A 1 173 ? 15.983 47.340 10.774 0.50 10.47 173 SER A O 1
ATOM 1582 N N . LEU A 1 174 ? 15.705 49.186 9.506 1.00 10.99 174 LEU A N 1
ATOM 1583 C CA . LEU A 1 174 ? 16.938 49.017 8.739 1.00 10.88 174 LEU A CA 1
ATOM 1584 C C . LEU A 1 174 ? 17.792 50.259 8.938 1.00 11.51 174 LEU A C 1
ATOM 1585 O O . LEU A 1 174 ? 17.267 51.374 8.957 1.00 12.94 174 LEU A O 1
ATOM 1590 N N . SER A 1 175 ? 19.103 50.056 9.084 1.00 11.63 175 SER A N 1
ATOM 1591 C CA . SER A 1 175 ? 20.004 51.134 9.511 1.00 12.50 175 SER A CA 1
ATOM 1592 C C . SER A 1 175 ? 20.174 52.255 8.479 1.00 12.85 175 SER A C 1
ATOM 1593 O O . SER A 1 175 ? 20.611 53.349 8.834 1.00 15.35 175 SER A O 1
ATOM 1596 N N . ASP A 1 176 ? 19.877 51.970 7.217 1.00 12.76 176 ASP A N 1
ATOM 1597 C CA . ASP A 1 176 ? 19.892 52.995 6.160 1.00 13.28 176 ASP A CA 1
ATOM 1598 C C . ASP A 1 176 ? 18.505 53.588 5.901 1.00 14.14 176 ASP A C 1
ATOM 1599 O O . ASP A 1 176 ? 18.303 54.307 4.912 1.00 16.09 176 ASP A O 1
ATOM 1604 N N . GLU A 1 177 ? 17.574 53.295 6.811 1.00 13.93 177 GLU A N 1
ATOM 1605 C CA . GLU A 1 177 ? 16.194 53.816 6.761 1.00 14.38 177 GLU A CA 1
ATOM 1606 C C . GLU A 1 177 ? 15.358 53.298 5.588 1.00 13.81 177 GLU A C 1
ATOM 1607 O O . GLU A 1 177 ? 14.300 53.810 5.284 1.00 15.03 177 GLU A O 1
ATOM 1613 N N A ARG A 1 178 ? 15.848 52.260 4.914 0.50 12.83 178 ARG A N 1
ATOM 1614 N N B ARG A 1 178 ? 15.849 52.246 4.960 0.50 12.71 178 ARG A N 1
ATOM 1615 C CA A ARG A 1 178 ? 15.052 51.600 3.886 0.50 12.22 178 ARG A CA 1
ATOM 1616 C CA B ARG A 1 178 ? 15.121 51.564 3.924 0.50 11.87 178 ARG A CA 1
ATOM 1617 C C A ARG A 1 178 ? 13.804 50.975 4.478 0.50 11.64 178 ARG A C 1
ATOM 1618 C C B ARG A 1 178 ? 13.841 50.898 4.460 0.50 11.44 178 ARG A C 1
ATOM 1619 O O A ARG A 1 178 ? 13.771 50.591 5.649 0.50 11.95 178 ARG A O 1
ATOM 1620 O O B ARG A 1 178 ? 13.816 50.429 5.602 0.50 11.46 178 ARG A O 1
ATOM 1635 N N . LYS A 1 179 ? 12.789 50.836 3.645 1.00 11.79 179 LYS A N 1
ATOM 1636 C CA . LYS A 1 179 ? 11.581 50.113 4.030 1.00 11.57 179 LYS A CA 1
ATOM 1637 C C . LYS A 1 179 ? 11.753 48.612 3.796 1.00 10.33 179 LYS A C 1
ATOM 1638 O O . LYS A 1 179 ? 12.300 48.191 2.776 1.00 11.32 179 LYS A O 1
ATOM 1644 N N . TRP A 1 180 ? 11.306 47.809 4.757 1.00 9.07 180 TRP A N 1
ATOM 1645 C CA . TRP A 1 180 ? 11.338 46.353 4.625 1.00 8.32 180 TRP A CA 1
ATOM 1646 C C . TRP A 1 180 ? 10.056 45.838 3.984 1.00 7.87 180 TRP A C 1
ATOM 1647 O O . TRP A 1 180 ? 8.992 46.498 4.029 1.00 8.96 180 TRP A O 1
ATOM 1658 N N . THR A 1 181 ? 10.144 44.644 3.399 1.00 7.93 181 THR A N 1
ATOM 1659 C CA . THR A 1 181 ? 8.998 43.997 2.760 1.00 7.57 181 THR A CA 1
ATOM 1660 C C . THR A 1 181 ? 8.462 42.816 3.598 1.00 7.29 181 THR A C 1
ATOM 1661 O O . THR A 1 181 ? 7.257 42.612 3.672 1.00 8.10 181 THR A O 1
ATOM 1665 N N . PHE A 1 182 ? 9.364 42.053 4.217 1.00 7.45 182 PHE A N 1
ATOM 1666 C CA . PHE A 1 182 ? 8.998 41.032 5.196 1.00 7.05 182 PHE A CA 1
ATOM 1667 C C . PHE A 1 182 ? 9.816 41.234 6.455 1.00 6.49 182 PHE A C 1
ATOM 1668 O O . PHE A 1 182 ? 10.947 41.748 6.414 1.00 7.19 182 PHE A O 1
ATOM 1676 N N . TRP A 1 183 ? 9.240 40.798 7.575 1.00 6.95 183 TRP A N 1
ATOM 1677 C CA . TRP A 1 183 ? 9.888 40.904 8.894 1.00 6.49 183 TRP A CA 1
ATOM 1678 C C . TRP A 1 183 ? 9.747 39.561 9.609 1.00 6.28 183 TRP A C 1
ATOM 1679 O O . TRP A 1 183 ? 8.631 39.098 9.835 1.00 7.19 183 TRP A O 1
ATOM 1690 N N . GLN A 1 184 ? 10.879 38.929 9.923 1.00 6.01 184 GLN A N 1
ATOM 1691 C CA . GLN A 1 184 ? 10.883 37.710 10.748 1.00 6.69 184 GLN A CA 1
ATOM 1692 C C . GLN A 1 184 ? 10.903 38.139 12.201 1.00 6.67 184 GLN A C 1
ATOM 1693 O O . GLN A 1 184 ? 11.887 38.741 12.677 1.00 7.10 184 GLN A O 1
ATOM 1699 N N . TYR A 1 185 ? 9.812 37.850 12.913 1.00 7.10 185 TYR A N 1
ATOM 1700 C CA . TYR A 1 185 ? 9.649 38.382 14.270 1.00 7.91 185 TYR A CA 1
ATOM 1701 C C . TYR A 1 185 ? 9.873 37.372 15.391 1.00 7.98 185 TYR A C 1
ATOM 1702 O O . TYR A 1 185 ? 10.006 37.766 16.560 1.00 8.48 185 TYR A O 1
ATOM 1711 N N . THR A 1 186 ? 9.950 36.084 15.076 1.00 7.93 186 THR A N 1
ATOM 1712 C CA . THR A 1 186 ? 10.251 35.098 16.114 1.00 8.02 186 THR A CA 1
ATOM 1713 C C . THR A 1 186 ? 10.822 33.845 15.492 1.00 8.08 186 THR A C 1
ATOM 1714 O O . THR A 1 186 ? 10.542 33.546 14.322 1.00 7.89 186 THR A O 1
ATOM 1718 N N A ASN A 1 187 ? 11.654 33.154 16.270 0.50 7.88 187 ASN A N 1
ATOM 1719 N N B ASN A 1 187 ? 11.616 33.128 16.269 0.50 9.10 187 ASN A N 1
ATOM 1720 C CA A ASN A 1 187 ? 12.201 31.835 15.933 0.50 7.70 187 ASN A CA 1
ATOM 1721 C CA B ASN A 1 187 ? 12.144 31.845 15.851 0.50 9.94 187 ASN A CA 1
ATOM 1722 C C A ASN A 1 187 ? 11.410 30.707 16.561 0.50 8.92 187 ASN A C 1
ATOM 1723 C C B ASN A 1 187 ? 11.514 30.691 16.633 0.50 10.34 187 ASN A C 1
ATOM 1724 O O A ASN A 1 187 ? 11.620 29.537 16.241 0.50 9.43 187 ASN A O 1
ATOM 1725 O O B ASN A 1 187 ? 11.904 29.536 16.466 0.50 10.75 187 ASN A O 1
ATOM 1734 N N A ARG A 1 188 ? 10.557 31.033 17.520 0.50 9.16 188 ARG A N 1
ATOM 1735 N N B ARG A 1 188 ? 10.524 31.019 17.459 0.50 9.91 188 ARG A N 1
ATOM 1736 C CA A ARG A 1 188 ? 9.816 30.001 18.230 0.50 9.92 188 ARG A CA 1
ATOM 1737 C CA B ARG A 1 188 ? 9.765 30.027 18.212 0.50 9.99 188 ARG A CA 1
ATOM 1738 C C A ARG A 1 188 ? 8.347 30.351 18.190 0.50 10.60 188 ARG A C 1
ATOM 1739 C C B ARG A 1 188 ? 8.344 30.536 18.446 0.50 10.03 188 ARG A C 1
ATOM 1740 O O A ARG A 1 188 ? 7.760 30.721 19.207 0.50 11.21 188 ARG A O 1
ATOM 1741 O O B ARG A 1 188 ? 8.152 31.659 18.912 0.50 10.04 188 ARG A O 1
ATOM 1756 N N A GLY A 1 189 ? 7.752 30.250 17.008 0.50 10.41 189 GLY A N 1
ATOM 1757 N N B GLY A 1 189 ? 7.351 29.714 18.118 0.50 10.54 189 GLY A N 1
ATOM 1758 C CA A GLY A 1 189 ? 6.426 30.726 16.852 0.50 12.10 189 GLY A CA 1
ATOM 1759 C CA B GLY A 1 189 ? 5.961 30.127 18.231 0.50 11.02 189 GLY A CA 1
ATOM 1760 C C A GLY A 1 189 ? 5.454 30.031 17.783 0.50 12.40 189 GLY A C 1
ATOM 1761 C C B GLY A 1 189 ? 5.107 29.125 18.976 0.50 11.35 189 GLY A C 1
ATOM 1762 O O A GLY A 1 189 ? 5.494 28.881 18.086 0.50 12.85 189 GLY A O 1
ATOM 1763 O O B GLY A 1 189 ? 5.357 27.923 18.929 0.50 11.27 189 GLY A O 1
ATOM 1764 N N A LYS A 1 190 ? 4.477 30.816 18.210 0.50 13.48 190 LYS A N 1
ATOM 1765 N N B LYS A 1 190 ? 4.083 29.632 19.650 0.50 12.37 190 LYS A N 1
ATOM 1766 C CA A LYS A 1 190 ? 3.409 30.325 19.056 0.50 14.43 190 LYS A CA 1
ATOM 1767 C CA B LYS A 1 190 ? 3.086 28.791 20.283 0.50 13.64 190 LYS A CA 1
ATOM 1768 C C A LYS A 1 190 ? 2.262 29.833 18.128 0.50 15.08 190 LYS A C 1
ATOM 1769 C C B LYS A 1 190 ? 1.996 28.550 19.252 0.50 13.28 190 LYS A C 1
ATOM 1770 O O A LYS A 1 190 ? 1.772 30.611 17.285 0.50 15.65 190 LYS A O 1
ATOM 1771 O O B LYS A 1 190 ? 1.136 29.406 19.033 0.50 13.53 190 LYS A O 1
ATOM 1782 N N A LEU A 1 191 ? 1.897 28.568 18.342 0.50 15.63 191 LEU A N 1
ATOM 1783 N N B LEU A 1 191 ? 2.058 27.406 18.588 0.50 12.75 191 LEU A N 1
ATOM 1784 C CA A LEU A 1 191 ? 0.974 27.634 17.509 0.50 16.07 191 LEU A CA 1
ATOM 1785 C CA B LEU A 1 191 ? 1.101 27.089 17.532 0.50 13.53 191 LEU A CA 1
ATOM 1786 C C A LEU A 1 191 ? -0.193 26.924 18.242 0.50 15.87 191 LEU A C 1
ATOM 1787 C C B LEU A 1 191 ? -0.173 26.625 18.181 0.50 13.59 191 LEU A C 1
ATOM 1788 O O A LEU A 1 191 ? -0.062 26.286 19.227 0.50 16.30 191 LEU A O 1
ATOM 1789 O O B LEU A 1 191 ? -0.122 26.001 19.236 0.50 13.13 191 LEU A O 1
ATOM 1798 N N . SER A 1 192 ? -1.340 27.002 17.630 1.00 14.98 192 SER A N 1
ATOM 1799 C CA . SER A 1 192 ? -2.576 26.397 18.151 1.00 15.40 192 SER A CA 1
ATOM 1800 C C . SER A 1 192 ? -2.976 25.226 17.299 1.00 15.88 192 SER A C 1
ATOM 1801 O O . SER A 1 192 ? -2.155 24.624 16.660 1.00 17.14 192 SER A O 1
ATOM 1804 N N . GLY A 1 193 ? -4.228 24.851 17.340 1.00 15.50 193 GLY A N 1
ATOM 1805 C CA . GLY A 1 193 ? -4.683 23.676 16.620 1.00 17.96 193 GLY A CA 1
ATOM 1806 C C . GLY A 1 193 ? -4.285 22.302 17.166 1.00 19.63 193 GLY A C 1
ATOM 1807 O O . GLY A 1 193 ? -3.881 22.199 18.241 1.00 18.18 193 GLY A O 1
ATOM 1808 N N . TYR A 1 194 ? -4.470 21.268 16.421 1.00 23.40 194 TYR A N 1
ATOM 1809 C CA . TYR A 1 194 ? -4.357 19.947 17.048 1.00 26.88 194 TYR A CA 1
ATOM 1810 C C . TYR A 1 194 ? -2.979 19.486 17.549 1.00 28.37 194 TYR A C 1
ATOM 1811 O O . TYR A 1 194 ? -2.879 18.915 18.584 1.00 30.11 194 TYR A O 1
ATOM 1820 N N . ASN A 1 195 ? -1.919 19.706 16.838 1.00 29.73 195 ASN A N 1
ATOM 1821 C CA . ASN A 1 195 ? -0.702 19.149 17.378 1.00 30.12 195 ASN A CA 1
ATOM 1822 C C . ASN A 1 195 ? -0.228 20.310 18.053 1.00 29.47 195 ASN A C 1
ATOM 1823 O O . ASN A 1 195 ? 0.888 20.410 18.232 1.00 29.52 195 ASN A O 1
ATOM 1828 N N . GLY A 1 196 ? -1.068 21.291 18.332 1.00 28.55 196 GLY A N 1
ATOM 1829 C CA . GLY A 1 196 ? -0.537 22.589 18.716 1.00 27.60 196 GLY A CA 1
ATOM 1830 C C . GLY A 1 196 ? 0.374 22.592 19.947 1.00 26.92 196 GLY A C 1
ATOM 1831 O O . GLY A 1 196 ? 0.019 22.028 20.954 1.00 27.50 196 GLY A O 1
ATOM 1832 N N . LYS A 1 197 ? 1.557 23.172 19.811 1.00 25.77 197 LYS A N 1
ATOM 1833 C CA . LYS A 1 197 ? 2.518 23.222 20.900 1.00 24.90 197 LYS A CA 1
ATOM 1834 C C . LYS A 1 197 ? 3.506 24.324 20.589 1.00 23.34 197 LYS A C 1
ATOM 1835 O O . LYS A 1 197 ? 3.441 24.968 19.529 1.00 23.22 197 LYS A O 1
ATOM 1841 N N . GLU A 1 198 ? 4.420 24.549 21.519 1.00 21.43 198 GLU A N 1
ATOM 1842 C CA . GLU A 1 198 ? 5.546 25.429 21.259 1.00 20.12 198 GLU A CA 1
ATOM 1843 C C . GLU A 1 198 ? 6.410 24.746 20.197 1.00 19.57 198 GLU A C 1
ATOM 1844 O O . GLU A 1 198 ? 6.747 23.568 20.318 1.00 20.58 198 GLU A O 1
ATOM 1850 N N . LYS A 1 199 ? 6.735 25.453 19.119 1.00 16.98 199 LYS A N 1
ATOM 1851 C CA . LYS A 1 199 ? 7.548 24.826 18.075 1.00 15.97 199 LYS A CA 1
ATOM 1852 C C . LYS A 1 199 ? 8.690 25.752 17.651 1.00 14.79 199 LYS A C 1
ATOM 1853 O O . LYS A 1 199 ? 8.474 26.974 17.558 1.00 15.70 199 LYS A O 1
ATOM 1859 N N . TYR A 1 200 ? 9.877 25.195 17.342 1.00 13.39 200 TYR A N 1
ATOM 1860 C CA . TYR A 1 200 ? 10.939 26.028 16.724 1.00 11.45 200 TYR A CA 1
ATOM 1861 C C . TYR A 1 200 ? 10.636 26.134 15.258 1.00 11.16 200 TYR A C 1
ATOM 1862 O O . TYR A 1 200 ? 10.975 25.225 14.491 1.00 13.43 200 TYR A O 1
ATOM 1871 N N . ILE A 1 201 ? 9.849 27.156 14.928 1.00 9.58 201 ILE A N 1
ATOM 1872 C CA A ILE A 1 201 ? 9.517 27.501 13.570 0.50 8.84 201 ILE A CA 1
ATOM 1873 C CA B ILE A 1 201 ? 9.419 27.492 13.557 0.50 9.66 201 ILE A CA 1
ATOM 1874 C C . ILE A 1 201 ? 9.459 29.019 13.487 1.00 8.34 201 ILE A C 1
ATOM 1875 O O . ILE A 1 201 ? 8.907 29.701 14.357 1.00 10.45 201 ILE A O 1
ATOM 1884 N N . ASP A 1 202 ? 10.085 29.553 12.452 1.00 7.44 202 ASP A N 1
ATOM 1885 C CA . ASP A 1 202 ? 10.153 30.984 12.231 1.00 7.28 202 ASP A CA 1
ATOM 1886 C C . ASP A 1 202 ? 8.829 31.561 11.730 1.00 7.42 202 ASP A C 1
ATOM 1887 O O . ASP A 1 202 ? 8.239 31.026 10.782 1.00 8.00 202 ASP A O 1
ATOM 1892 N N . LEU A 1 203 ? 8.426 32.656 12.341 1.00 6.95 203 LEU A N 1
ATOM 1893 C CA . LEU A 1 203 ? 7.236 33.386 11.892 1.00 7.21 203 LEU A CA 1
ATOM 1894 C C . LEU A 1 203 ? 7.564 34.770 11.423 1.00 6.62 203 LEU A C 1
ATOM 1895 O O . LEU A 1 203 ? 8.444 35.408 11.896 1.00 7.01 203 LEU A O 1
ATOM 1900 N N . ASN A 1 204 ? 6.772 35.180 10.445 1.00 7.28 204 ASN A N 1
ATOM 1901 C CA . ASN A 1 204 ? 7.055 36.374 9.697 1.00 6.71 204 ASN A CA 1
ATOM 1902 C C . ASN A 1 204 ? 5.816 37.180 9.365 1.00 6.75 204 ASN A C 1
ATOM 1903 O O . ASN A 1 204 ? 4.808 36.645 9.327 1.00 7.76 204 ASN A O 1
ATOM 1908 N N . VAL A 1 205 ? 5.949 38.473 9.121 1.00 7.37 205 VAL A N 1
ATOM 1909 C CA . VAL A 1 205 ? 4.843 39.212 8.499 1.00 7.38 205 VAL A CA 1
ATOM 1910 C C . VAL A 1 205 ? 5.300 39.909 7.213 1.00 7.41 205 VAL A C 1
ATOM 1911 O O . VAL A 1 205 ? 6.468 40.274 7.063 1.00 7.88 205 VAL A O 1
ATOM 1915 N N . PHE A 1 206 ? 4.339 40.072 6.305 1.00 7.65 206 PHE A N 1
ATOM 1916 C CA . PHE A 1 206 ? 4.476 40.938 5.130 1.00 8.01 206 PHE A CA 1
ATOM 1917 C C . PHE A 1 206 ? 4.168 42.377 5.551 1.00 8.77 206 PHE A C 1
ATOM 1918 O O . PHE A 1 206 ? 3.438 42.592 6.521 1.00 9.68 206 PHE A O 1
ATOM 1926 N N . TYR A 1 207 ? 4.712 43.375 4.877 1.00 8.54 207 TYR A N 1
ATOM 1927 C CA . TYR A 1 207 ? 4.507 44.744 5.272 1.00 9.38 207 TYR A CA 1
ATOM 1928 C C . TYR A 1 207 ? 3.102 45.291 5.011 1.00 9.71 207 TYR A C 1
ATOM 1929 O O . TYR A 1 207 ? 2.670 46.158 5.669 1.00 11.23 207 TYR A O 1
ATOM 1938 N N . GLY A 1 208 ? 2.449 44.735 4.032 1.00 10.13 208 GLY A N 1
ATOM 1939 C CA . GLY A 1 208 ? 1.237 45.345 3.473 1.00 10.68 208 GLY A CA 1
ATOM 1940 C C . GLY A 1 208 ? -0.076 44.619 3.731 1.00 11.48 208 GLY A C 1
ATOM 1941 O O . GLY A 1 208 ? -0.196 43.889 4.647 1.00 12.97 208 GLY A O 1
ATOM 1942 N N . ASN A 1 209 ? -1.064 44.902 2.898 1.00 12.51 209 ASN A N 1
ATOM 1943 C CA . ASN A 1 209 ? -2.407 44.381 3.122 1.00 13.25 209 ASN A CA 1
ATOM 1944 C C . ASN A 1 209 ? -2.679 43.160 2.237 1.00 13.95 209 ASN A C 1
ATOM 1945 O O . ASN A 1 209 ? -1.810 42.718 1.462 1.00 13.44 209 ASN A O 1
ATOM 1950 N N . GLU A 1 210 ? -3.878 42.596 2.349 1.00 15.40 210 GLU A N 1
ATOM 1951 C CA . GLU A 1 210 ? -4.201 41.367 1.656 1.00 16.83 210 GLU A CA 1
ATOM 1952 C C . GLU A 1 210 ? -4.128 41.530 0.128 1.00 16.19 210 GLU A C 1
ATOM 1953 O O . GLU A 1 210 ? -3.628 40.657 -0.578 1.00 16.13 210 GLU A O 1
ATOM 1959 N N . GLU A 1 211 ? -4.638 42.644 -0.387 1.00 16.24 211 GLU A N 1
ATOM 1960 C CA . GLU A 1 211 ? -4.621 42.875 -1.823 1.00 16.79 211 GLU A CA 1
ATOM 1961 C C . GLU A 1 211 ? -3.181 43.014 -2.334 1.00 15.13 211 GLU A C 1
ATOM 1962 O O . GLU A 1 211 ? -2.825 42.408 -3.357 1.00 15.05 211 GLU A O 1
ATOM 1968 N N . GLU A 1 212 ? -2.364 43.792 -1.622 1.00 13.31 212 GLU A N 1
ATOM 1969 C CA . GLU A 1 212 ? -0.942 43.915 -1.963 1.00 12.63 212 GLU A CA 1
ATOM 1970 C C . GLU A 1 212 ? -0.269 42.547 -1.946 1.00 12.04 212 GLU A C 1
ATOM 1971 O O . GLU A 1 212 ? 0.530 42.219 -2.817 1.00 12.75 212 GLU A O 1
ATOM 1977 N N A PHE A 1 213 ? -0.613 41.762 -0.943 0.50 12.28 213 PHE A N 1
ATOM 1978 N N B PHE A 1 213 ? -0.594 41.716 -0.960 0.50 10.94 213 PHE A N 1
ATOM 1979 C CA A PHE A 1 213 ? -0.095 40.425 -0.808 0.50 12.83 213 PHE A CA 1
ATOM 1980 C CA B PHE A 1 213 ? 0.036 40.400 -0.924 0.50 10.38 213 PHE A CA 1
ATOM 1981 C C A PHE A 1 213 ? -0.432 39.573 -2.033 0.50 12.81 213 PHE A C 1
ATOM 1982 C C B PHE A 1 213 ? -0.426 39.480 -2.045 0.50 11.27 213 PHE A C 1
ATOM 1983 O O A PHE A 1 213 ? 0.453 38.967 -2.642 0.50 12.86 213 PHE A O 1
ATOM 1984 O O B PHE A 1 213 ? 0.379 38.712 -2.584 0.50 11.06 213 PHE A O 1
ATOM 1999 N N . GLU A 1 214 ? -1.695 39.603 -2.437 1.00 12.81 214 GLU A N 1
ATOM 2000 C CA . GLU A 1 214 ? -2.191 38.780 -3.532 1.00 14.14 214 GLU A CA 1
ATOM 2001 C C . GLU A 1 214 ? -1.483 39.128 -4.839 1.00 14.21 214 GLU A C 1
ATOM 2002 O O . GLU A 1 214 ? -1.257 38.263 -5.685 1.00 15.88 214 GLU A O 1
ATOM 2008 N N . ASN A 1 215 ? -1.128 40.401 -4.990 1.00 13.93 215 ASN A N 1
ATOM 2009 C CA . ASN A 1 215 ? -0.459 40.893 -6.192 1.00 14.43 215 ASN A CA 1
ATOM 2010 C C . ASN A 1 215 ? 1.067 40.895 -6.085 1.00 13.35 215 ASN A C 1
ATOM 2011 O O . ASN A 1 215 ? 1.760 41.287 -7.030 1.00 13.85 215 ASN A O 1
ATOM 2016 N N . TYR A 1 216 ? 1.596 40.461 -4.940 1.00 11.60 216 TYR A N 1
ATOM 2017 C CA . TYR A 1 216 ? 3.035 40.582 -4.694 1.00 11.39 216 TYR A CA 1
ATOM 2018 C C . TYR A 1 216 ? 3.857 39.713 -5.648 1.00 11.40 216 TYR A C 1
ATOM 2019 O O . TYR A 1 216 ? 3.614 38.513 -5.770 1.00 11.48 216 TYR A O 1
ATOM 2028 N N . GLY A 1 217 ? 4.831 40.318 -6.328 1.00 11.83 217 GLY A N 1
ATOM 2029 C CA . GLY A 1 217 ? 5.657 39.600 -7.320 1.00 14.31 217 GLY A CA 1
ATOM 2030 C C . GLY A 1 217 ? 4.982 39.299 -8.655 1.00 14.87 217 GLY A C 1
ATOM 2031 O O . GLY A 1 217 ? 5.561 38.618 -9.518 1.00 16.26 217 GLY A O 1
ATOM 2032 N N A MET A 1 218 ? 3.783 39.823 -8.863 0.50 15.34 218 MET A N 1
ATOM 2033 N N B MET A 1 218 ? 3.742 39.765 -8.807 0.50 15.45 218 MET A N 1
ATOM 2034 C CA A MET A 1 218 ? 3.024 39.464 -10.060 0.50 16.08 218 MET A CA 1
ATOM 2035 C CA B MET A 1 218 ? 2.948 39.510 -10.015 0.50 16.24 218 MET A CA 1
ATOM 2036 C C A MET A 1 218 ? 3.270 40.368 -11.272 0.50 16.38 218 MET A C 1
ATOM 2037 C C B MET A 1 218 ? 2.812 40.786 -10.850 0.50 16.89 218 MET A C 1
ATOM 2038 O O A MET A 1 218 ? 2.550 40.269 -12.264 0.50 16.87 218 MET A O 1
ATOM 2039 O O B MET A 1 218 ? 3.670 41.664 -10.808 0.50 17.25 218 MET A O 1
#

Organism: Bacillus anthracis (NCBI:txid1392)

CATH classification: 3.20.20.80

Secondary structure (DSSP, 8-state):
---S------TT---EEEEE-GGG-S--HHHHHTTT--EEEEEEEETTTEE-TTHHHHHHHHHTSSSEEEEEEE--TTS-HHHHHHHHHHHS---TTSPPPEEEE---TTGGGSPPPHHHHHHHHHHHHHHHHHHH-SPPEEEE-HHHIIIIITT--TTSEEEEE-SSS----TT-PPPSEEEEESS-B--STT-SB---EEEEESS-HHHHHTTT-

InterPro domains:
  IPR002053 Glycoside hydrolase, family 25 [PF01183] (44-218)
  IPR002053 Glycoside hydrolase, family 25 [PS51904] (40-245)
  IPR017853 Glycoside hydrolase superfamily [SSF51445] (38-240)
  IPR018077 Glycoside hydrolase, family 25 subgroup [SM00641] (41-148)

Nearest PDB structures (foldseek):
  2wag-assembly1_A-2  TM=1.005E+00  e=8.125E-49  Bacillus anthracis str. Ames
  1jfx-assembly1_A  TM=8.901E-01  e=2.183E-18  Streptomyces coelicolor
  6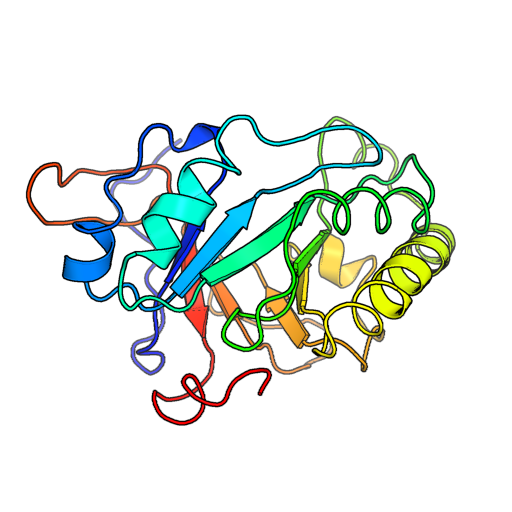zm8-assembly1_A  TM=8.625E-01  e=8.266E-16  Sodiomyces alcalophilus
  4krt-assembly2_B  TM=8.361E-01  e=5.980E-15  Clostridium phage phiSM101
  4kru-assembly1_A  TM=8.052E-01  e=1.110E-14  Clostridium phage phiSM101

Sequence (217 aa):
GSSHHHHHHMDRYEIKKGVDVASYQGDDIIDWRRELEKQNMKFAFIKATEGSSAFVDKYFSSKNWTNANKTSSMMRVGAYHFFSFDSKGETTQAEQQFIRRNVPKKYYKQALPPVIDVEFYANKKKDNNPPKREDVTKELSVMIEMLLEKHYGKKKKVILYATQQEAYDLYIIKDAYPQCDIWIRRSVLTKPSSLSDERRKWTFWQYTNNRRGGKKLLSGYNGKEKYIIDLNVFYGNEEEFFENYGMM

B-factor: mean 15.33, std 8.7, range [2.83, 89.96]

Solvent-accessible surface area: 11198 Å² total; per-residue (Å²): 135,91,62,146,131,43,48,119,47,32,135,178,32,132,6,47,0,0,8,2,8,10,164,33,26,121,15,58,7,181,26,8,52,160,28,81,5,56,0,0,0,0,10,0,0,46,8,36,89,97,67,3,151,57,9,83,75,1,31,68,52,0,52,164,20,97,12,30,2,0,3,20,0,29,3,16,33,105,35,119,0,82,35,0,0,61,18,2,42,160,43,8,70,134,111,157,94,8,6,1,6,0,0,11,0,30,35,57,92,113,45,113,111,121,52,24,123,85,113,67,4,56,114,50,0,40,61,0,3,128,50,0,64,181,68,21,62,16,94,0,0,0,10,0,12,118,84,0,2,56,92,3,1,61,109,24,9,114,77,1,23,1,4,5,101,15,37,159,86,139,19,90,8,61,35,161,68,183,28,13,0,1,8,4,6,78,36,0,52,35,78,48,144,87,36,129,92,54,133,2,38,1,0,0,0,92,13,85,79,120,76,7,99,93,28,28,111

Radius of gyration: 16.47 Å; Cα contacts (8 Å, |Δi|>4): 461; chains: 1; bounding box: 43×37×43 Å

Foldseek 3Di:
DDDPDFFDADPVFDAKAFEDACVLPDDPLVLVVVQRHQEYEYEAEEPQDGGGPCRVVCVVNNVVDNHAYHYEYEYDLPDALQSSLVRCPVTDDADPRHAAYEYEDEDDDCCVVPPDALVSCCRRVVNSQVSRCVVRVFQYEYEYEQVRCVRHPAPDDPSHAYAYEDQPDHDAHPNRDDHFKYFHGQWDQRDDDVTGIGRIIMMTGPDDPVCVSVHRD